Protein AF-A0AAW2LD75-F1 (afdb_monomer)

Nearest PDB structures (foldseek):
  8hjl-assembly1_B  TM=7.535E-01  e=1.083E-09  Siraitia grosvenorii
  6su6-assembly1_A  TM=7.651E-01  e=4.697E-06  Persicaria tinctoria
  6jel-assembly1_A  TM=6.656E-01  e=1.893E-06  Phytolacca americana
  6jel-assembly2_B  TM=6.641E-01  e=3.866E-06  Phytolacca americana
  6jen-assembly3_C  TM=6.883E-01  e=1.092E-05  Phytolacca americana

Mean predicted aligned error: 12.01 Å

Structure (mmCIF, N/CA/C/O backbone):
data_AF-A0AAW2LD75-F1
#
_entry.id   AF-A0AAW2LD75-F1
#
loop_
_atom_site.group_PDB
_atom_site.id
_atom_site.type_symbol
_atom_site.label_atom_id
_atom_site.label_alt_id
_atom_site.label_comp_id
_atom_site.label_asym_id
_atom_site.label_entity_id
_atom_site.label_seq_id
_atom_site.pdbx_PDB_ins_code
_atom_site.Cartn_x
_atom_site.Cartn_y
_atom_site.Cartn_z
_atom_site.occupancy
_atom_site.B_iso_or_equiv
_atom_site.auth_seq_id
_atom_site.auth_comp_id
_atom_site.auth_asym_id
_atom_site.auth_atom_id
_atom_site.pdbx_PDB_model_num
ATOM 1 N N . MET A 1 1 ? 21.219 5.883 -34.768 1.00 56.44 1 MET A N 1
ATOM 2 C CA . MET A 1 1 ? 20.741 4.518 -34.470 1.00 56.44 1 MET A CA 1
ATOM 3 C C . MET A 1 1 ? 19.622 4.645 -33.464 1.00 56.44 1 MET A C 1
ATOM 5 O O . MET A 1 1 ? 19.869 5.133 -32.368 1.00 56.44 1 MET A O 1
ATOM 9 N N . GLU A 1 2 ? 18.407 4.299 -33.863 1.00 78.06 2 GLU A N 1
ATOM 10 C CA . GLU A 1 2 ? 17.244 4.26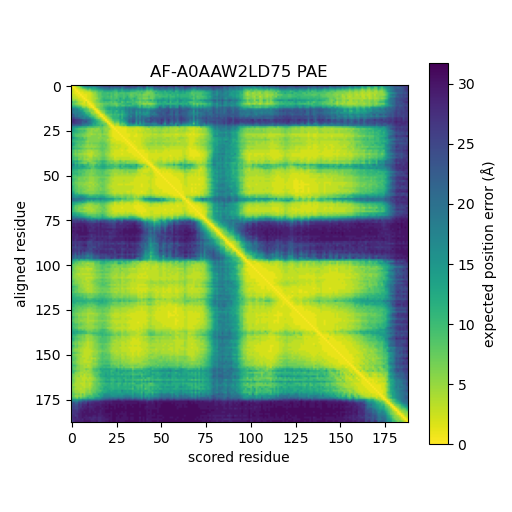6 -32.978 1.00 78.06 2 GLU A CA 1
ATOM 11 C C . GLU A 1 2 ? 17.258 2.937 -32.213 1.00 78.06 2 GLU A C 1
ATOM 13 O O . GLU A 1 2 ? 17.531 1.889 -32.800 1.00 78.06 2 GLU A O 1
ATOM 18 N N . ARG A 1 3 ? 17.073 2.978 -30.890 1.00 83.69 3 ARG A N 1
ATOM 19 C CA . ARG A 1 3 ? 17.026 1.769 -30.058 1.00 83.69 3 ARG A CA 1
ATOM 20 C C . ARG A 1 3 ? 15.569 1.338 -29.919 1.00 83.69 3 ARG A C 1
ATOM 22 O O . ARG A 1 3 ? 14.755 2.131 -29.458 1.00 83.69 3 ARG A O 1
ATOM 29 N N . LYS A 1 4 ? 15.257 0.091 -30.278 1.00 84.00 4 LYS A N 1
ATOM 30 C CA . LYS A 1 4 ? 13.951 -0.522 -30.002 1.00 84.00 4 LYS A CA 1
ATOM 31 C C . LYS A 1 4 ? 13.851 -0.801 -28.498 1.00 84.00 4 LYS A C 1
ATOM 33 O O . LYS A 1 4 ? 14.736 -1.446 -27.940 1.00 84.00 4 LYS A O 1
ATOM 38 N N . ILE A 1 5 ? 12.801 -0.296 -27.854 1.00 86.06 5 ILE A N 1
ATOM 39 C CA . ILE A 1 5 ? 12.459 -0.607 -26.460 1.00 86.06 5 ILE A CA 1
ATOM 40 C C . ILE A 1 5 ? 11.381 -1.689 -26.495 1.00 86.06 5 ILE A C 1
ATOM 42 O O . ILE A 1 5 ? 10.394 -1.534 -27.210 1.00 86.06 5 ILE A O 1
ATOM 46 N N . VAL A 1 6 ? 11.583 -2.769 -25.745 1.00 84.81 6 VAL A N 1
ATOM 47 C CA . VAL A 1 6 ? 10.614 -3.860 -25.588 1.00 84.81 6 VAL A CA 1
ATOM 48 C C . VAL A 1 6 ? 10.329 -3.984 -24.093 1.00 84.81 6 VAL A C 1
ATOM 50 O O . VAL A 1 6 ? 11.263 -4.286 -23.342 1.00 84.81 6 VAL A O 1
ATOM 53 N N . PRO A 1 7 ? 9.109 -3.680 -23.624 1.00 82.06 7 PRO A N 1
ATOM 54 C CA . PRO A 1 7 ? 8.734 -3.993 -22.256 1.00 82.06 7 PRO A CA 1
ATOM 55 C C . PRO A 1 7 ? 8.650 -5.520 -22.137 1.00 82.06 7 PRO A C 1
ATOM 57 O O . PRO A 1 7 ? 8.257 -6.201 -23.067 1.00 82.06 7 PRO A O 1
ATOM 60 N N . VAL A 1 8 ? 9.150 -6.082 -21.042 1.00 83.69 8 VAL A N 1
ATOM 61 C CA . VAL A 1 8 ? 9.100 -7.539 -20.776 1.00 83.69 8 VAL A CA 1
ATOM 62 C C . VAL A 1 8 ? 8.705 -7.804 -19.324 1.00 83.69 8 VAL A C 1
ATOM 64 O O . VAL A 1 8 ? 9.039 -8.826 -18.736 1.00 83.69 8 VAL A O 1
ATOM 67 N N . GLY A 1 9 ? 8.085 -6.810 -18.690 1.00 80.12 9 GLY A N 1
ATOM 68 C CA . GLY A 1 9 ? 7.692 -6.879 -17.290 1.00 80.12 9 GLY A CA 1
ATOM 69 C C . GLY A 1 9 ? 6.290 -7.467 -17.111 1.00 80.12 9 GLY A C 1
ATOM 70 O O . GLY A 1 9 ? 5.522 -7.508 -18.066 1.00 80.12 9 GLY A O 1
ATOM 71 N N . PRO A 1 10 ? 5.911 -7.832 -15.874 1.00 80.44 10 PRO A N 1
ATOM 72 C CA . PRO A 1 10 ? 6.739 -7.877 -14.670 1.00 80.44 10 PRO A CA 1
ATOM 73 C C . PRO A 1 10 ? 7.539 -9.186 -14.559 1.00 80.44 10 PRO A C 1
ATOM 75 O O . PRO A 1 10 ? 6.977 -10.277 -14.524 1.00 80.44 10 PRO A O 1
ATOM 78 N N . LEU A 1 11 ? 8.863 -9.065 -14.422 1.00 81.06 11 LEU A N 1
ATOM 79 C CA . LEU A 1 11 ? 9.759 -10.191 -14.149 1.00 81.06 11 LEU A CA 1
ATOM 80 C C . LEU A 1 11 ? 9.825 -10.427 -12.641 1.00 81.06 11 LEU A C 1
ATOM 82 O O . LEU A 1 11 ? 10.694 -9.900 -11.947 1.00 81.06 11 LEU A O 1
ATOM 86 N N . VAL A 1 12 ? 8.854 -11.174 -12.132 1.00 78.56 12 VAL A N 1
ATOM 87 C CA . VAL A 1 12 ? 8.783 -11.575 -10.725 1.00 78.56 12 VAL A CA 1
ATOM 88 C C . VAL A 1 12 ? 9.176 -13.040 -10.582 1.00 78.56 12 VAL A C 1
ATOM 90 O O . VAL A 1 12 ? 8.901 -13.850 -11.467 1.00 78.56 12 VAL A O 1
ATOM 93 N N . SER A 1 13 ? 9.852 -13.377 -9.482 1.00 70.38 13 SER A N 1
ATOM 94 C CA . SER A 1 13 ? 10.181 -14.765 -9.153 1.00 70.38 13 SER A CA 1
ATOM 95 C C . SER A 1 13 ? 8.914 -15.620 -9.167 1.00 70.38 13 SER A C 1
ATOM 97 O O . SER A 1 13 ? 7.865 -15.167 -8.708 1.00 70.38 13 SER A O 1
ATOM 99 N N . ALA A 1 14 ? 9.022 -16.842 -9.696 1.00 64.12 14 ALA A N 1
ATOM 100 C CA . ALA A 1 14 ? 7.934 -17.812 -9.656 1.00 64.12 14 ALA A CA 1
ATOM 101 C C . ALA A 1 14 ? 7.470 -18.047 -8.212 1.00 64.12 14 ALA A C 1
ATOM 103 O O . ALA A 1 14 ? 8.249 -17.847 -7.273 1.00 64.12 14 ALA A O 1
ATOM 104 N N . ASP A 1 15 ? 6.211 -18.467 -8.063 1.00 64.19 15 ASP A N 1
ATOM 105 C CA . ASP A 1 15 ? 5.627 -18.741 -6.754 1.00 64.19 15 ASP A CA 1
ATOM 106 C C . ASP A 1 15 ? 6.569 -19.657 -5.953 1.00 64.19 15 ASP A C 1
ATOM 108 O O . ASP A 1 15 ? 7.033 -20.673 -6.489 1.00 64.19 15 ASP A O 1
ATOM 112 N N . PRO A 1 16 ? 6.905 -19.286 -4.705 1.00 59.94 16 PRO A N 1
ATOM 113 C CA . PRO A 1 16 ? 7.753 -20.112 -3.867 1.00 59.94 16 PRO A CA 1
ATOM 114 C C . PRO A 1 16 ? 7.194 -21.533 -3.781 1.00 59.94 16 PRO A C 1
ATOM 116 O O . PRO A 1 16 ? 5.982 -21.741 -3.676 1.00 59.94 16 PRO A O 1
ATOM 119 N N . SER A 1 17 ? 8.078 -22.531 -3.844 1.00 59.12 17 SER A N 1
ATOM 120 C CA . SER A 1 17 ? 7.683 -23.911 -3.577 1.00 59.12 17 SER A CA 1
ATOM 121 C C . SER A 1 17 ? 7.095 -23.985 -2.165 1.00 59.12 17 SER A C 1
ATOM 123 O O . SER A 1 17 ? 7.754 -23.473 -1.268 1.00 59.12 17 SER A O 1
ATOM 125 N N . PRO A 1 18 ? 5.958 -24.665 -1.928 1.00 59.16 18 PRO A N 1
ATOM 126 C CA . PRO A 1 18 ? 5.249 -24.678 -0.636 1.00 59.16 18 PRO A CA 1
ATOM 127 C C . PRO A 1 18 ? 6.034 -25.228 0.581 1.00 59.16 18 PRO A C 1
ATOM 129 O O . PRO A 1 18 ? 5.459 -25.372 1.655 1.00 59.16 18 PRO A O 1
ATOM 132 N N . ASP A 1 19 ? 7.318 -25.551 0.420 1.00 59.34 19 ASP A N 1
ATOM 133 C CA . ASP A 1 19 ? 8.224 -26.131 1.419 1.00 59.34 19 ASP A CA 1
ATOM 134 C C . ASP A 1 19 ? 9.206 -25.099 2.026 1.00 59.34 19 ASP A C 1
ATOM 136 O O . ASP A 1 19 ? 10.130 -25.439 2.762 1.00 59.34 19 ASP A O 1
ATOM 140 N N . ASP A 1 20 ? 9.043 -23.807 1.739 1.00 60.09 20 ASP A N 1
ATOM 141 C CA . ASP A 1 20 ? 9.957 -22.751 2.176 1.00 60.09 20 ASP A CA 1
ATOM 142 C C . ASP A 1 20 ? 9.577 -22.131 3.535 1.00 60.09 20 ASP A C 1
ATOM 144 O O . ASP A 1 20 ? 9.289 -20.949 3.692 1.00 60.09 20 ASP A O 1
ATOM 148 N N . GLY A 1 21 ? 9.662 -22.953 4.582 1.00 58.28 21 GLY A N 1
ATOM 149 C CA . GLY A 1 21 ? 10.188 -22.519 5.884 1.00 58.28 21 GLY A CA 1
ATOM 150 C C . GLY A 1 21 ? 9.394 -21.517 6.736 1.00 58.28 21 GLY A C 1
ATOM 151 O O . GLY A 1 21 ? 9.923 -21.092 7.762 1.00 58.28 21 GLY A O 1
ATOM 152 N N . ASN A 1 22 ? 8.154 -21.148 6.400 1.00 64.81 22 ASN A N 1
ATOM 153 C CA . ASN A 1 22 ? 7.301 -20.378 7.320 1.00 64.81 22 ASN A CA 1
ATOM 154 C C . ASN A 1 22 ? 5.854 -20.887 7.361 1.00 64.81 22 ASN A C 1
ATOM 156 O O . ASN A 1 22 ? 4.897 -20.132 7.158 1.00 64.81 22 ASN A O 1
ATOM 160 N N . SER A 1 23 ? 5.717 -22.192 7.629 1.00 74.31 23 SER A N 1
ATOM 161 C CA . SER A 1 23 ? 4.429 -22.877 7.791 1.00 74.31 23 SER A CA 1
ATOM 162 C C . SER A 1 23 ? 3.512 -22.144 8.760 1.00 74.31 23 SER A C 1
ATOM 164 O O . SER A 1 23 ? 2.343 -21.958 8.456 1.00 74.31 23 SER A O 1
ATOM 166 N N . ASP A 1 24 ? 4.045 -21.666 9.883 1.00 87.25 24 ASP A N 1
ATOM 167 C CA . ASP A 1 24 ? 3.235 -21.166 10.994 1.00 87.25 24 ASP A CA 1
ATOM 168 C C . ASP A 1 24 ? 2.601 -19.808 10.676 1.00 87.25 24 ASP A C 1
ATOM 170 O O . ASP A 1 24 ? 1.432 -19.570 10.992 1.00 87.25 24 ASP A O 1
ATOM 174 N N . LEU A 1 25 ? 3.342 -18.917 10.003 1.00 87.88 25 LEU A N 1
ATOM 175 C CA . LEU A 1 25 ? 2.800 -17.635 9.551 1.00 87.88 25 LEU A CA 1
ATOM 176 C C . LEU A 1 25 ? 1.749 -17.838 8.458 1.00 87.88 25 LEU A C 1
ATOM 178 O O . LEU A 1 25 ? 0.702 -17.189 8.489 1.00 87.88 25 LEU A O 1
ATOM 182 N N . MET A 1 26 ? 2.013 -18.736 7.506 1.00 87.44 26 MET A N 1
ATOM 183 C CA . MET A 1 26 ? 1.071 -19.033 6.425 1.00 87.44 26 MET A CA 1
ATOM 184 C C . MET A 1 26 ? -0.173 -19.763 6.944 1.00 87.44 26 MET A C 1
ATOM 186 O O . MET A 1 26 ? -1.282 -19.467 6.504 1.00 87.44 26 MET A O 1
ATOM 190 N N . GLU A 1 27 ? -0.024 -20.641 7.936 1.00 90.44 27 GLU A N 1
ATOM 191 C CA . GLU A 1 27 ? -1.132 -21.286 8.641 1.00 90.44 27 GLU A CA 1
ATOM 192 C C . GLU A 1 27 ? -1.963 -20.256 9.417 1.00 90.44 27 GLU A C 1
ATOM 194 O O . GLU A 1 27 ? -3.194 -20.281 9.362 1.00 90.44 27 GLU A O 1
ATOM 199 N N . TRP A 1 28 ? -1.318 -19.318 10.120 1.00 93.00 28 TRP A N 1
ATOM 200 C CA . TRP A 1 28 ? -2.015 -18.220 10.790 1.00 93.00 28 TRP A CA 1
ATOM 201 C C . TRP A 1 28 ? -2.771 -17.339 9.792 1.00 93.00 28 TRP A C 1
ATOM 203 O O . TRP A 1 28 ? -3.933 -17.010 10.040 1.00 93.00 28 TRP A O 1
ATOM 213 N N . LEU A 1 29 ? -2.150 -16.994 8.659 1.00 92.06 29 LEU A N 1
ATOM 214 C CA . LEU A 1 29 ? -2.770 -16.182 7.614 1.00 92.06 29 LEU A CA 1
ATOM 215 C C . LEU A 1 29 ? -3.972 -16.900 6.992 1.00 92.06 29 LEU A C 1
ATOM 217 O O . LEU A 1 29 ? -5.012 -16.278 6.792 1.00 92.06 29 LEU A O 1
ATOM 221 N N . GLY A 1 30 ? -3.860 -18.211 6.760 1.00 91.31 30 GLY A N 1
ATOM 222 C CA . GLY A 1 30 ? -4.939 -19.045 6.228 1.00 91.31 30 GLY A CA 1
ATOM 223 C C . GLY A 1 30 ? -6.168 -19.150 7.139 1.00 91.31 30 GLY A C 1
ATOM 224 O O . GLY A 1 30 ? -7.243 -19.507 6.667 1.00 91.31 30 GLY A O 1
ATOM 225 N N . LYS A 1 31 ? -6.040 -18.814 8.431 1.00 94.19 31 LYS A N 1
ATOM 226 C CA . LYS A 1 31 ? -7.162 -18.743 9.387 1.00 94.19 31 LYS A CA 1
ATOM 227 C C . LYS A 1 31 ? -7.877 -17.387 9.381 1.00 94.19 31 LYS A C 1
ATOM 229 O O . LYS A 1 31 ? -8.934 -17.269 9.998 1.00 94.19 31 LYS A O 1
ATOM 234 N N . GLN A 1 32 ? -7.310 -16.367 8.736 1.00 93.75 32 GLN A N 1
ATOM 235 C CA . GLN A 1 32 ? -7.900 -15.029 8.687 1.00 93.75 32 GLN A CA 1
ATOM 236 C C . GLN A 1 32 ? -8.950 -14.925 7.575 1.00 93.75 32 GLN A C 1
ATOM 238 O O . GLN A 1 32 ? -8.934 -15.678 6.605 1.00 93.75 32 GLN A O 1
ATOM 243 N N . GLY A 1 33 ? -9.872 -13.967 7.699 1.00 91.12 33 GLY A N 1
ATOM 244 C CA . GLY A 1 33 ? -10.849 -13.689 6.644 1.00 91.12 33 GLY A CA 1
ATOM 245 C C . GLY A 1 33 ? -10.193 -13.127 5.378 1.00 91.12 33 GLY A C 1
ATOM 246 O O . GLY A 1 33 ? -9.147 -12.471 5.442 1.00 91.12 33 GLY A O 1
ATOM 247 N N . GLU A 1 34 ? -10.824 -13.327 4.222 1.00 89.88 34 GLU A N 1
ATOM 248 C CA . GLU A 1 34 ? -10.352 -12.726 2.972 1.00 89.88 34 GLU A CA 1
ATOM 249 C C . GLU A 1 34 ? -10.245 -11.202 3.097 1.00 89.88 34 GLU A C 1
ATOM 251 O O . GLU A 1 34 ? -11.121 -10.539 3.653 1.00 89.88 34 GLU A O 1
ATOM 256 N N . PHE A 1 35 ? -9.147 -10.646 2.579 1.00 90.00 35 PHE A N 1
ATOM 257 C CA . PHE A 1 35 ? -8.871 -9.204 2.589 1.00 90.00 35 PHE A CA 1
ATOM 258 C C . PHE A 1 35 ? -8.870 -8.553 3.986 1.00 90.00 35 PHE A C 1
ATOM 260 O O . PHE A 1 35 ? -8.995 -7.334 4.082 1.00 90.00 35 PHE A O 1
ATOM 267 N N . SER A 1 36 ? -8.716 -9.343 5.057 1.00 90.69 36 SER A N 1
ATOM 268 C CA . SER A 1 36 ? -8.755 -8.860 6.449 1.00 90.69 36 SER A CA 1
ATOM 269 C C . SER A 1 36 ? -7.382 -8.560 7.059 1.00 90.69 36 SER A C 1
ATOM 271 O O . SER A 1 36 ? -7.311 -7.975 8.141 1.00 90.69 36 SER A O 1
ATOM 273 N N . THR A 1 37 ? -6.301 -8.941 6.370 1.00 92.94 37 THR A N 1
ATOM 274 C CA . THR A 1 37 ? -4.921 -8.793 6.847 1.00 92.94 37 THR A CA 1
ATOM 275 C C . THR A 1 37 ? -4.147 -7.780 6.010 1.00 92.94 37 THR A C 1
ATOM 277 O O . THR A 1 37 ? -4.092 -7.904 4.786 1.00 92.94 37 THR A O 1
ATOM 280 N N . ILE A 1 38 ? -3.503 -6.806 6.659 1.00 93.94 38 ILE A N 1
ATOM 281 C CA . ILE A 1 38 ? -2.580 -5.859 6.019 1.00 93.94 38 ILE A CA 1
ATOM 282 C C . ILE A 1 38 ? -1.125 -6.319 6.167 1.00 93.94 38 ILE A C 1
ATOM 284 O O . ILE A 1 38 ? -0.683 -6.719 7.243 1.00 93.94 38 ILE A O 1
ATOM 288 N N . PHE A 1 39 ? -0.358 -6.232 5.083 1.00 93.88 39 PHE A N 1
ATOM 289 C CA . PHE A 1 39 ? 1.091 -6.407 5.114 1.00 93.88 39 PHE A CA 1
ATOM 290 C C . PHE A 1 39 ? 1.780 -5.042 5.113 1.00 93.88 39 PHE A C 1
ATOM 292 O O . PHE A 1 39 ? 1.534 -4.218 4.232 1.00 93.88 39 PHE A O 1
ATOM 299 N N . VAL A 1 40 ? 2.654 -4.808 6.090 1.00 93.50 40 VAL A N 1
ATOM 300 C CA . VAL A 1 40 ? 3.385 -3.550 6.263 1.00 93.50 40 VAL A CA 1
ATOM 301 C C . VAL A 1 40 ? 4.880 -3.817 6.111 1.00 93.50 40 VAL A C 1
ATOM 303 O O . VAL A 1 40 ? 5.482 -4.565 6.885 1.00 93.50 40 VAL A O 1
ATOM 306 N N . SER A 1 41 ? 5.498 -3.199 5.106 1.00 91.00 41 SER A N 1
ATOM 307 C CA . SER A 1 41 ? 6.931 -3.306 4.827 1.00 91.00 41 SER A CA 1
ATOM 308 C C . SER A 1 41 ? 7.429 -2.050 4.122 1.00 91.00 41 SER A C 1
ATOM 310 O O . SER A 1 41 ? 6.737 -1.485 3.281 1.00 91.00 41 SER A O 1
ATOM 312 N N . PHE A 1 42 ? 8.653 -1.638 4.450 1.00 87.56 42 PHE A N 1
ATOM 313 C CA . PHE A 1 42 ? 9.289 -0.439 3.895 1.00 87.56 42 PHE A CA 1
ATOM 314 C C . PHE A 1 42 ? 10.456 -0.768 2.951 1.00 87.56 42 PHE A C 1
ATOM 316 O O . PHE A 1 42 ? 11.229 0.112 2.591 1.00 87.56 42 PHE A O 1
ATOM 323 N N . GLY A 1 43 ? 10.592 -2.029 2.530 1.00 83.00 43 GLY A N 1
ATOM 324 C CA . GLY A 1 43 ? 11.717 -2.463 1.697 1.00 83.00 43 GLY A CA 1
ATOM 325 C C . GLY A 1 43 ? 13.035 -2.553 2.476 1.00 83.00 43 GLY A C 1
ATOM 326 O O . GLY A 1 43 ? 13.120 -2.192 3.652 1.00 83.00 43 GLY A O 1
ATOM 327 N N . SER A 1 44 ? 14.057 -3.145 1.861 1.00 78.56 44 SER A N 1
ATOM 328 C CA . SER A 1 44 ? 15.365 -3.412 2.489 1.00 78.56 44 SER A CA 1
ATOM 329 C C . SER A 1 44 ? 16.164 -2.144 2.789 1.00 78.56 44 SER A C 1
ATOM 331 O O . SER A 1 44 ? 17.003 -2.140 3.688 1.00 78.56 44 SER A O 1
ATOM 333 N N . GLU A 1 45 ? 15.905 -1.071 2.046 1.00 69.00 45 GLU A N 1
ATOM 334 C CA . GLU A 1 45 ? 16.751 0.123 2.035 1.00 69.00 45 GLU A CA 1
ATOM 335 C C . GLU A 1 45 ? 16.184 1.305 2.826 1.00 69.00 45 GLU A C 1
ATOM 337 O O . GLU A 1 45 ? 16.869 2.320 2.984 1.00 69.00 45 GLU A O 1
ATOM 342 N N . ASN A 1 46 ? 14.974 1.181 3.373 1.00 73.56 46 ASN A N 1
ATOM 343 C CA . ASN A 1 46 ? 14.341 2.236 4.153 1.00 73.56 46 ASN A CA 1
ATOM 344 C C . ASN A 1 46 ? 14.351 1.893 5.648 1.00 73.56 46 ASN A C 1
ATOM 346 O O . ASN A 1 46 ? 13.858 0.845 6.065 1.00 73.56 46 ASN A O 1
ATOM 350 N N . PHE A 1 47 ? 14.900 2.801 6.454 1.00 78.56 47 PHE A N 1
ATOM 351 C CA . PHE A 1 47 ? 14.858 2.722 7.911 1.00 78.56 47 PHE A CA 1
ATOM 352 C C . PHE A 1 47 ? 14.026 3.889 8.421 1.00 78.56 47 PHE A C 1
ATOM 354 O O . PHE A 1 47 ? 14.400 5.050 8.245 1.00 78.56 47 PHE A O 1
ATOM 361 N N . LEU A 1 48 ? 12.896 3.565 9.039 1.00 82.44 48 LEU A N 1
ATOM 362 C CA . LEU A 1 48 ? 12.022 4.554 9.647 1.00 82.44 48 LEU A CA 1
ATOM 363 C C . LEU A 1 48 ? 12.654 5.122 10.913 1.00 82.44 48 LEU A C 1
ATOM 365 O O . LEU A 1 48 ? 13.336 4.416 11.662 1.00 82.44 48 LEU A O 1
ATOM 369 N N . LYS A 1 49 ? 12.395 6.403 11.172 1.00 84.50 49 LYS A N 1
ATOM 370 C CA . LYS A 1 49 ? 12.738 6.996 12.464 1.00 84.50 49 LYS A CA 1
ATOM 371 C C . LYS A 1 49 ? 11.843 6.415 13.551 1.00 84.50 49 LYS A C 1
ATOM 373 O O . LYS A 1 49 ? 10.720 5.994 13.282 1.00 84.50 49 LYS A O 1
ATOM 378 N N . ARG A 1 50 ? 12.318 6.448 14.795 1.00 85.62 50 ARG A N 1
ATOM 379 C CA . ARG A 1 50 ? 11.555 5.966 15.954 1.00 85.62 50 ARG A CA 1
ATOM 380 C C . ARG A 1 50 ? 10.181 6.632 16.042 1.00 85.62 50 ARG A C 1
ATOM 382 O O . ARG A 1 50 ? 9.202 5.945 16.282 1.00 85.62 50 ARG A O 1
ATOM 389 N N . GLU A 1 51 ? 10.107 7.933 15.776 1.00 88.69 51 GLU A N 1
ATOM 390 C CA . GLU A 1 51 ? 8.848 8.679 15.811 1.00 88.69 51 GLU A CA 1
ATOM 391 C C . GLU A 1 51 ? 7.863 8.190 14.733 1.00 88.69 51 GLU A C 1
ATOM 393 O O . GLU A 1 51 ? 6.675 8.075 14.994 1.00 88.69 51 GLU A O 1
ATOM 398 N N . GLU A 1 52 ? 8.344 7.840 13.533 1.00 88.56 52 GLU A N 1
ATOM 399 C CA . GLU A 1 52 ? 7.493 7.280 12.469 1.00 88.56 52 GLU A CA 1
ATOM 400 C C . GLU A 1 52 ? 7.021 5.859 12.814 1.00 88.56 52 GLU A C 1
ATOM 402 O O . GLU A 1 52 ? 5.867 5.517 12.567 1.00 88.56 52 GLU A O 1
ATOM 407 N N . ILE A 1 53 ? 7.897 5.040 13.412 1.00 90.69 53 ILE A N 1
ATOM 408 C CA . ILE A 1 53 ? 7.554 3.694 13.899 1.00 90.69 53 ILE A CA 1
ATOM 409 C C . ILE A 1 53 ? 6.466 3.781 14.973 1.00 90.69 53 ILE A C 1
ATOM 411 O O . ILE A 1 53 ? 5.507 3.018 14.919 1.00 90.69 53 ILE A O 1
ATOM 415 N N . GLU A 1 54 ? 6.595 4.711 15.922 1.00 92.88 54 GLU A N 1
ATOM 416 C CA . GLU A 1 54 ? 5.606 4.934 16.982 1.00 92.88 54 GLU A CA 1
ATOM 417 C C . GLU A 1 54 ? 4.236 5.309 16.394 1.00 92.88 54 GLU A C 1
ATOM 419 O O . GLU A 1 54 ? 3.236 4.692 16.756 1.00 92.88 54 GLU A O 1
ATOM 424 N N . GLU A 1 55 ? 4.171 6.245 15.441 1.00 94.94 55 GLU A N 1
ATOM 425 C CA . GLU A 1 55 ? 2.901 6.630 14.802 1.00 94.94 55 GLU A CA 1
ATOM 426 C C . GLU A 1 55 ? 2.242 5.467 14.038 1.00 94.94 55 GLU A C 1
ATOM 428 O O . GLU A 1 55 ? 1.027 5.284 14.126 1.00 94.94 55 GLU A O 1
ATOM 433 N N . ILE A 1 56 ? 3.027 4.632 13.345 1.00 93.31 56 ILE A N 1
ATOM 434 C CA . ILE A 1 56 ? 2.507 3.429 12.671 1.00 93.31 56 ILE A CA 1
ATOM 435 C C . ILE A 1 56 ? 2.010 2.401 13.693 1.00 93.31 56 ILE A C 1
ATOM 437 O O . ILE A 1 56 ? 0.931 1.838 13.512 1.00 93.31 56 ILE A O 1
ATOM 441 N N . ALA A 1 57 ? 2.760 2.171 14.773 1.00 93.69 57 ALA A N 1
ATOM 442 C CA . ALA A 1 57 ? 2.384 1.224 15.817 1.00 93.69 57 ALA A CA 1
ATOM 443 C C . ALA A 1 57 ? 1.060 1.624 16.483 1.00 93.69 57 ALA A C 1
ATOM 445 O O . ALA A 1 57 ? 0.156 0.796 16.579 1.00 93.69 57 ALA A O 1
ATOM 446 N N . TYR A 1 58 ? 0.911 2.899 16.857 1.00 94.94 58 TYR A N 1
ATOM 447 C CA . TYR A 1 58 ? -0.338 3.406 17.428 1.00 94.94 58 TYR A CA 1
ATOM 448 C C . TYR A 1 58 ? -1.509 3.304 16.447 1.00 94.94 58 TYR A C 1
ATOM 450 O O . TYR A 1 58 ? -2.621 2.978 16.858 1.00 94.94 58 TYR A O 1
ATOM 458 N N . ALA A 1 59 ? -1.283 3.565 15.155 1.00 94.44 59 ALA A N 1
ATOM 459 C CA . ALA A 1 59 ? -2.329 3.431 14.144 1.00 94.44 59 ALA A CA 1
ATOM 460 C C . ALA A 1 59 ? -2.801 1.979 13.985 1.00 94.44 59 ALA A C 1
ATOM 462 O O . ALA A 1 59 ? -4.000 1.734 13.879 1.00 94.44 59 ALA A O 1
ATOM 463 N N . LEU A 1 60 ? -1.869 1.021 13.985 1.00 92.69 60 LEU A N 1
ATOM 464 C CA . LEU A 1 60 ? -2.184 -0.406 13.904 1.00 92.69 60 LEU A CA 1
ATOM 465 C C . LEU A 1 60 ? -2.908 -0.896 15.165 1.00 92.69 60 LEU A C 1
ATOM 467 O O . LEU A 1 60 ? -3.900 -1.607 15.053 1.00 92.69 60 LEU A O 1
ATOM 471 N N . GLU A 1 61 ? -2.461 -0.475 16.350 1.00 91.75 61 GLU A N 1
ATOM 472 C CA . GLU A 1 61 ? -3.082 -0.841 17.630 1.00 91.75 61 GLU A CA 1
ATOM 473 C C . GLU A 1 61 ? -4.511 -0.291 17.767 1.00 91.75 61 GLU A C 1
ATOM 475 O O . GLU A 1 61 ? -5.410 -0.988 18.237 1.00 91.75 61 GLU A O 1
ATOM 480 N N . ALA A 1 62 ? -4.750 0.945 17.315 1.00 89.19 62 ALA A N 1
ATOM 481 C CA . ALA A 1 62 ? -6.071 1.569 17.371 1.00 89.19 62 ALA A CA 1
ATOM 482 C C . ALA A 1 62 ? -7.118 0.849 16.497 1.00 89.19 62 ALA A C 1
ATOM 484 O O . ALA A 1 62 ? -8.324 0.975 16.730 1.00 89.19 62 ALA A O 1
ATOM 485 N N . LEU A 1 63 ? -6.677 0.087 15.494 1.00 83.44 63 LEU A N 1
ATOM 486 C CA . LEU A 1 63 ? -7.535 -0.674 14.592 1.00 83.44 63 LEU A CA 1
ATOM 487 C C . LEU A 1 63 ? -7.763 -2.087 15.138 1.00 83.44 63 LEU A C 1
ATOM 489 O O . LEU A 1 63 ? -7.306 -3.074 14.569 1.00 83.44 63 LEU A O 1
ATOM 493 N N . SER A 1 64 ? -8.542 -2.185 16.217 1.00 67.19 64 SER A N 1
ATOM 494 C CA . SER A 1 64 ? -8.794 -3.428 16.969 1.00 67.19 64 SER A CA 1
ATOM 495 C C . SER A 1 64 ? -9.315 -4.630 16.161 1.00 67.19 64 SER A C 1
ATOM 497 O O . SER A 1 64 ? -9.275 -5.750 16.661 1.00 67.19 64 SER A O 1
ATOM 499 N N . ASN A 1 65 ? -9.797 -4.421 14.931 1.00 74.94 65 ASN A N 1
ATOM 500 C CA . ASN A 1 65 ? -10.384 -5.452 14.068 1.00 74.94 65 ASN A CA 1
ATOM 501 C C . ASN A 1 65 ? -9.625 -5.660 12.743 1.00 74.94 65 ASN A C 1
ATOM 503 O O . ASN A 1 65 ? -10.194 -6.212 11.801 1.00 74.94 65 ASN A O 1
ATOM 507 N N . VAL A 1 66 ? -8.382 -5.185 12.627 1.00 87.00 66 VAL A N 1
ATOM 508 C CA . VAL A 1 66 ? -7.548 -5.407 11.436 1.00 87.00 66 VAL A CA 1
ATOM 509 C C . VAL A 1 66 ? -6.375 -6.304 11.803 1.00 87.00 66 VAL A C 1
ATOM 511 O O . VAL A 1 66 ? -5.576 -5.977 12.677 1.00 87.00 66 VAL A O 1
ATOM 514 N N . ASN A 1 67 ? -6.248 -7.431 11.107 1.00 92.50 67 ASN A N 1
ATOM 515 C CA . ASN A 1 67 ? -5.074 -8.282 11.231 1.00 92.50 67 ASN A CA 1
ATOM 516 C C . ASN A 1 67 ? -3.896 -7.620 10.515 1.00 92.50 67 ASN A C 1
ATOM 518 O O . ASN A 1 67 ? -4.076 -7.020 9.455 1.00 92.50 67 ASN A O 1
ATOM 522 N N . PHE A 1 68 ? -2.678 -7.753 11.032 1.00 93.81 68 PHE A N 1
ATOM 523 C CA . PHE A 1 68 ? -1.507 -7.204 10.355 1.00 93.81 68 PHE A CA 1
ATOM 524 C C . PHE A 1 68 ? -0.274 -8.093 10.484 1.00 93.81 68 PHE A C 1
ATOM 526 O O . PHE A 1 68 ? -0.065 -8.766 11.489 1.00 93.81 68 PHE A O 1
ATOM 533 N N . ILE A 1 69 ? 0.565 -8.050 9.452 1.00 93.81 69 ILE A N 1
ATOM 534 C CA . ILE A 1 69 ? 1.925 -8.585 9.446 1.00 93.81 69 ILE A CA 1
ATOM 535 C C . ILE A 1 69 ? 2.845 -7.396 9.186 1.00 93.81 69 ILE A C 1
ATOM 537 O O . ILE A 1 69 ? 2.768 -6.781 8.123 1.00 93.81 69 ILE A O 1
ATOM 541 N N . TRP A 1 70 ? 3.715 -7.061 10.138 1.00 93.75 70 TRP A N 1
ATOM 542 C CA . TRP A 1 70 ? 4.612 -5.912 10.015 1.00 93.75 70 TR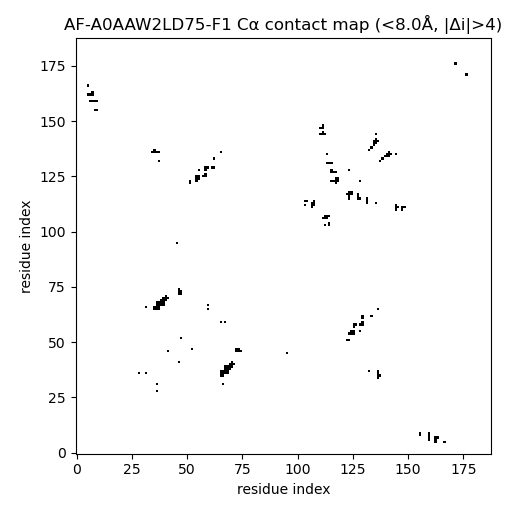P A CA 1
ATOM 543 C C . TRP A 1 70 ? 6.076 -6.329 10.114 1.00 93.75 70 TRP A C 1
ATOM 545 O O . TRP A 1 70 ? 6.530 -6.854 11.128 1.00 93.75 70 TRP A O 1
ATOM 555 N N . VAL A 1 71 ? 6.833 -6.051 9.053 1.00 91.50 71 VAL A N 1
ATOM 556 C CA . VAL A 1 71 ? 8.289 -6.199 9.035 1.00 91.50 71 VAL A CA 1
ATOM 557 C C . VAL A 1 71 ? 8.925 -4.913 9.563 1.00 91.50 71 VAL A C 1
ATOM 559 O O . VAL A 1 71 ? 9.071 -3.931 8.831 1.00 91.50 71 VAL A O 1
ATOM 562 N N . VAL A 1 72 ? 9.317 -4.919 10.837 1.00 88.19 72 VAL A N 1
ATOM 563 C CA . VAL A 1 72 ? 10.015 -3.793 11.476 1.00 88.19 72 VAL A CA 1
ATOM 564 C C . VAL A 1 72 ? 11.523 -3.967 11.324 1.00 88.19 72 VAL A C 1
ATOM 566 O O . VAL A 1 72 ? 12.078 -5.005 11.679 1.00 88.19 72 VAL A O 1
ATOM 569 N N . ARG A 1 73 ? 12.205 -2.942 10.805 1.00 83.44 73 ARG A N 1
ATOM 570 C CA . ARG A 1 73 ? 13.668 -2.907 10.680 1.00 83.44 73 ARG A CA 1
ATOM 571 C C . ARG A 1 73 ? 14.223 -1.744 11.489 1.00 83.44 73 ARG A C 1
ATOM 573 O O . ARG A 1 73 ? 13.801 -0.607 11.298 1.00 83.44 73 ARG A O 1
ATOM 580 N N . PHE A 1 74 ? 15.203 -2.025 12.340 1.00 77.75 74 PHE A N 1
ATOM 581 C CA . PHE A 1 74 ? 15.910 -1.012 13.119 1.00 77.75 74 PHE A CA 1
ATOM 582 C C . PHE A 1 74 ? 17.304 -0.780 12.525 1.00 77.75 74 PHE A C 1
ATOM 584 O O . PHE A 1 74 ? 17.975 -1.750 12.162 1.00 77.75 74 PHE A O 1
ATOM 591 N N . PRO A 1 75 ? 17.761 0.476 12.389 1.00 69.75 75 PRO A N 1
ATOM 592 C CA . PRO A 1 75 ? 19.117 0.747 11.936 1.00 69.75 75 PRO A CA 1
ATOM 593 C C . PRO A 1 75 ? 20.119 0.285 13.006 1.00 69.75 75 PRO A C 1
ATOM 595 O O . PRO A 1 75 ? 20.207 0.886 14.068 1.00 69.75 75 PRO A O 1
ATOM 598 N N . GLY A 1 76 ? 20.836 -0.803 12.705 1.00 60.75 76 GLY A N 1
ATOM 599 C CA . GLY A 1 76 ? 22.076 -1.268 13.338 1.00 60.75 76 GLY A CA 1
ATOM 600 C C . GLY A 1 76 ? 22.204 -1.121 14.857 1.00 60.75 76 GLY A C 1
ATOM 601 O O . GLY A 1 76 ? 22.786 -0.152 15.336 1.00 60.75 76 GLY A O 1
ATOM 602 N N . VAL A 1 77 ? 21.830 -2.165 15.600 1.00 49.78 77 VAL A N 1
ATOM 603 C CA . VAL A 1 77 ? 22.660 -2.575 16.742 1.00 49.78 77 VAL A CA 1
ATOM 604 C C . VAL A 1 77 ? 23.879 -3.253 16.117 1.00 49.78 77 VAL A C 1
ATOM 606 O O . VAL A 1 77 ? 23.725 -4.248 15.412 1.00 49.78 77 VAL A O 1
ATOM 609 N N . GLU A 1 78 ? 25.070 -2.676 16.262 1.00 48.53 78 GLU A N 1
ATOM 610 C CA . GLU A 1 78 ? 26.298 -3.286 15.747 1.00 48.53 78 GLU A CA 1
ATOM 611 C C . GLU A 1 78 ? 26.542 -4.644 16.429 1.00 48.53 78 GLU A C 1
ATOM 613 O O . GLU A 1 78 ? 27.043 -4.704 17.552 1.00 48.53 78 GLU A O 1
ATOM 618 N N . GLU A 1 79 ? 26.254 -5.756 15.749 1.00 47.06 79 GLU A N 1
ATOM 619 C CA . GLU A 1 79 ? 26.970 -6.998 16.033 1.00 47.06 79 GLU A CA 1
ATOM 620 C C . GLU A 1 79 ? 28.365 -6.892 15.412 1.00 47.06 79 GLU A C 1
ATOM 622 O O . GLU A 1 79 ? 28.542 -6.798 14.193 1.00 47.06 79 GLU A O 1
ATOM 627 N N . LYS A 1 80 ? 29.378 -6.861 16.285 1.00 42.66 80 LYS A N 1
ATOM 628 C CA . LYS A 1 80 ? 30.803 -6.865 15.939 1.00 42.66 80 LYS A CA 1
ATOM 629 C C . LYS A 1 80 ? 31.128 -8.073 15.052 1.00 42.66 80 LYS A C 1
ATOM 631 O O . LYS A 1 80 ? 31.438 -9.143 15.567 1.00 42.66 80 LYS A O 1
ATOM 636 N N . GLY A 1 81 ? 31.102 -7.915 13.732 1.00 42.53 81 GLY A N 1
ATOM 637 C CA . GLY A 1 81 ? 31.458 -9.029 12.849 1.00 42.53 81 GLY A CA 1
ATOM 638 C C . GLY A 1 81 ? 31.564 -8.742 11.358 1.00 42.53 81 GLY A C 1
ATOM 639 O O . GLY A 1 81 ? 32.297 -9.456 10.679 1.00 42.53 81 GLY A O 1
ATOM 640 N N . PHE A 1 82 ? 30.924 -7.698 10.828 1.00 39.22 82 PHE A N 1
ATOM 641 C CA . PHE A 1 82 ? 31.056 -7.364 9.408 1.00 39.22 82 PHE A CA 1
ATOM 642 C C . PHE A 1 82 ? 31.888 -6.100 9.216 1.00 39.22 82 PHE A C 1
ATOM 644 O O . PHE A 1 82 ? 31.536 -5.024 9.688 1.00 39.22 82 PHE A O 1
ATOM 651 N N . ARG A 1 83 ? 33.024 -6.241 8.523 1.00 35.78 83 ARG A N 1
ATOM 652 C CA . ARG A 1 83 ? 33.911 -5.135 8.145 1.00 35.78 83 ARG A CA 1
ATOM 653 C C . ARG A 1 83 ? 33.146 -4.118 7.290 1.00 35.78 83 ARG A C 1
ATOM 655 O O . ARG A 1 83 ? 32.977 -4.297 6.088 1.00 35.78 83 ARG A O 1
ATOM 662 N N . THR A 1 84 ? 32.733 -3.025 7.914 1.00 42.34 84 THR A N 1
ATOM 663 C CA . THR A 1 84 ? 32.038 -1.866 7.344 1.00 42.34 84 THR A CA 1
ATOM 664 C C . THR A 1 84 ? 33.000 -0.886 6.663 1.00 42.34 84 THR A C 1
ATOM 666 O O . THR A 1 84 ? 32.873 0.318 6.822 1.00 42.34 84 THR A O 1
ATOM 669 N N . ASN A 1 85 ? 33.934 -1.353 5.827 1.00 40.84 85 ASN A N 1
ATOM 670 C CA . ASN A 1 85 ? 34.785 -0.427 5.054 1.00 40.84 85 ASN A CA 1
ATOM 671 C C . ASN A 1 85 ? 34.195 -0.060 3.676 1.00 40.84 85 ASN A C 1
ATOM 673 O O . ASN A 1 85 ? 34.829 0.652 2.907 1.00 40.84 85 ASN A O 1
ATOM 677 N N . CYS A 1 86 ? 32.972 -0.508 3.366 1.00 46.75 86 CYS A N 1
ATOM 678 C CA . CYS A 1 86 ? 32.210 -0.083 2.180 1.00 46.75 86 CYS A CA 1
ATOM 679 C C . CYS A 1 86 ? 30.989 0.800 2.512 1.00 46.75 86 CYS A C 1
ATOM 681 O O . CYS A 1 86 ? 30.337 1.298 1.598 1.00 46.75 86 CYS A O 1
ATOM 683 N N . LEU A 1 87 ? 30.652 1.004 3.795 1.00 44.78 87 LEU A N 1
ATOM 684 C CA . LEU A 1 87 ? 29.355 1.583 4.176 1.00 44.78 87 LEU A CA 1
ATOM 685 C C . LEU A 1 87 ? 29.325 3.112 4.306 1.00 44.78 87 LEU A C 1
ATOM 687 O O . LEU A 1 87 ? 28.254 3.693 4.147 1.00 44.78 87 LEU A O 1
ATOM 691 N N . GLU A 1 88 ? 30.444 3.795 4.554 1.00 41.53 88 GLU A N 1
ATOM 692 C CA . GLU A 1 88 ? 30.396 5.251 4.786 1.00 41.53 88 GLU A CA 1
ATOM 693 C C . GLU A 1 88 ? 30.010 6.054 3.532 1.00 41.53 88 GLU A C 1
ATOM 695 O O . GLU A 1 88 ? 29.295 7.052 3.632 1.00 41.53 88 GLU A O 1
ATOM 700 N N . GLY A 1 89 ? 30.409 5.595 2.340 1.00 44.97 89 GLY A N 1
ATOM 701 C CA . GLY A 1 89 ? 29.954 6.177 1.071 1.00 44.97 89 GLY A CA 1
ATOM 702 C C . GLY A 1 89 ? 28.492 5.844 0.753 1.00 44.97 89 GLY A C 1
ATOM 703 O O . GLY A 1 89 ? 27.766 6.683 0.226 1.00 44.97 89 GLY A O 1
ATOM 704 N N . PHE A 1 90 ? 28.042 4.646 1.141 1.00 47.03 90 PHE A N 1
ATOM 705 C CA . PHE A 1 90 ? 26.687 4.145 0.899 1.00 47.03 90 PHE A CA 1
ATOM 706 C C . PHE A 1 90 ? 25.637 4.837 1.785 1.00 47.03 90 PHE A C 1
ATOM 708 O O . PHE A 1 90 ? 24.555 5.202 1.329 1.00 47.03 90 PHE A O 1
ATOM 715 N N . LEU A 1 91 ? 25.964 5.100 3.054 1.00 44.12 91 LEU A N 1
ATOM 716 C CA . LEU A 1 91 ? 25.053 5.753 4.001 1.00 44.12 91 LEU A CA 1
ATOM 717 C C . LEU A 1 91 ? 24.875 7.255 3.738 1.00 44.12 91 LEU A C 1
ATOM 719 O O . LEU A 1 91 ? 23.836 7.816 4.080 1.00 44.12 91 LEU A O 1
ATOM 723 N N . ARG A 1 92 ? 25.842 7.905 3.080 1.00 39.75 92 ARG A N 1
ATOM 724 C CA . ARG A 1 92 ? 25.787 9.340 2.750 1.00 39.75 92 ARG A CA 1
ATOM 725 C C . ARG A 1 92 ? 24.830 9.681 1.599 1.00 39.75 92 ARG A C 1
ATOM 727 O O . ARG A 1 92 ? 24.537 10.857 1.397 1.00 39.75 92 ARG A O 1
ATOM 734 N N . GLY A 1 93 ? 24.338 8.676 0.868 1.00 40.53 93 GLY A N 1
ATOM 735 C CA . GLY A 1 93 ? 23.499 8.839 -0.324 1.00 40.53 93 GLY A CA 1
ATOM 736 C C . GLY A 1 93 ? 22.018 8.492 -0.159 1.00 40.53 93 GLY A C 1
ATOM 737 O O . GLY A 1 93 ? 21.275 8.652 -1.124 1.00 40.53 93 GLY A O 1
ATOM 738 N N . ARG A 1 94 ? 21.562 8.049 1.024 1.00 45.88 94 ARG A N 1
ATOM 739 C CA . ARG A 1 94 ? 20.172 7.606 1.252 1.00 45.88 94 ARG A CA 1
ATOM 740 C C . ARG A 1 94 ? 19.175 8.764 1.333 1.00 45.88 94 ARG A C 1
ATOM 742 O O . ARG A 1 94 ? 18.539 9.011 2.354 1.00 45.88 94 ARG A O 1
ATOM 749 N N . LYS A 1 95 ? 19.014 9.484 0.226 1.00 46.97 95 LYS A N 1
ATOM 750 C CA . LYS A 1 95 ? 17.718 10.079 -0.103 1.00 46.97 95 LYS A CA 1
ATOM 751 C C . LYS A 1 9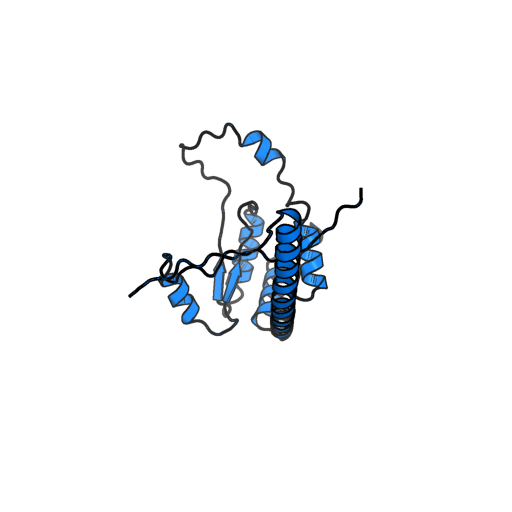5 ? 16.763 8.909 -0.333 1.00 46.97 95 LYS A C 1
ATOM 753 O O . LYS A 1 95 ? 17.188 7.922 -0.927 1.00 46.97 95 LYS A O 1
ATOM 758 N N . LYS A 1 96 ? 15.513 9.007 0.148 1.00 54.44 96 LYS A N 1
ATOM 759 C CA . LYS A 1 96 ? 14.422 8.125 -0.305 1.00 54.44 96 LYS A CA 1
ATOM 760 C C . LYS A 1 96 ? 14.604 7.971 -1.810 1.00 54.44 96 LYS A C 1
ATOM 762 O O . LYS A 1 96 ? 14.711 8.998 -2.482 1.00 54.44 96 LYS A O 1
ATOM 767 N N . GLU A 1 97 ? 14.812 6.736 -2.251 1.00 60.25 97 GLU A N 1
ATOM 768 C CA . GLU A 1 97 ? 15.098 6.351 -3.633 1.00 60.25 97 GLU A CA 1
ATOM 769 C C . GLU A 1 97 ? 14.308 7.288 -4.555 1.00 60.25 97 GLU A C 1
ATOM 771 O O . GLU A 1 97 ? 13.101 7.442 -4.356 1.00 60.25 97 GLU A O 1
ATOM 776 N N . PHE A 1 98 ? 14.992 8.037 -5.429 1.00 61.31 98 PHE A N 1
ATOM 777 C CA . PHE A 1 98 ? 14.432 9.230 -6.094 1.00 61.31 98 PHE A CA 1
ATOM 778 C C . PHE A 1 98 ? 13.088 8.951 -6.786 1.00 61.31 98 PHE A C 1
ATOM 780 O O . PHE A 1 98 ? 12.235 9.834 -6.878 1.00 61.31 98 PHE A O 1
ATOM 787 N N . ASP A 1 99 ? 12.884 7.697 -7.180 1.00 82.62 99 ASP A N 1
ATOM 788 C CA . ASP A 1 99 ? 11.706 7.228 -7.885 1.00 82.62 99 ASP A CA 1
ATOM 789 C C . ASP A 1 99 ? 10.553 6.830 -6.955 1.00 82.62 99 ASP A C 1
ATOM 791 O O . ASP A 1 99 ? 9.415 6.830 -7.400 1.00 82.62 99 ASP A O 1
ATOM 795 N N . GLN A 1 100 ? 10.767 6.552 -5.661 1.00 83.50 100 GLN A N 1
ATOM 796 C CA . GLN A 1 100 ? 9.688 6.160 -4.736 1.00 83.50 100 GLN A CA 1
ATOM 797 C C . GLN A 1 100 ? 8.523 7.167 -4.696 1.00 83.50 100 GLN A C 1
ATOM 799 O O . GLN A 1 100 ? 7.377 6.726 -4.784 1.00 83.50 100 GLN A O 1
ATOM 804 N N . PRO A 1 101 ? 8.747 8.497 -4.610 1.00 85.06 101 PRO A N 1
ATOM 805 C CA . PRO A 1 101 ? 7.654 9.466 -4.686 1.00 85.06 101 PRO A CA 1
ATOM 806 C C . PRO A 1 101 ? 6.924 9.444 -6.036 1.00 85.06 101 PRO A C 1
ATOM 808 O O . PRO A 1 101 ? 5.704 9.574 -6.081 1.00 85.06 101 PRO A O 1
ATOM 811 N N . VAL A 1 102 ? 7.659 9.259 -7.137 1.00 88.12 102 VAL A N 1
ATOM 812 C CA . VAL A 1 102 ? 7.085 9.204 -8.491 1.00 88.12 102 VAL A CA 1
ATOM 813 C C . VAL A 1 102 ? 6.269 7.920 -8.676 1.00 88.12 102 VAL A C 1
ATOM 815 O O . VAL A 1 102 ? 5.140 7.967 -9.157 1.00 88.12 102 VAL A O 1
ATOM 818 N N . ASN A 1 103 ? 6.795 6.790 -8.206 1.00 89.75 103 ASN A N 1
ATOM 819 C CA . ASN A 1 103 ? 6.141 5.487 -8.205 1.00 89.75 103 ASN A CA 1
ATOM 820 C C . ASN A 1 103 ? 4.877 5.500 -7.339 1.00 89.75 103 ASN A C 1
ATOM 822 O O . ASN A 1 103 ? 3.846 4.991 -7.767 1.00 89.75 103 ASN A O 1
ATOM 826 N N . ALA A 1 104 ? 4.922 6.115 -6.152 1.00 88.00 104 ALA A N 1
ATOM 827 C CA . ALA A 1 104 ? 3.751 6.260 -5.289 1.00 88.00 104 ALA A CA 1
ATOM 828 C C . ALA A 1 104 ? 2.637 7.043 -5.994 1.00 88.00 104 ALA A C 1
ATOM 830 O O . ALA A 1 104 ? 1.488 6.602 -6.019 1.00 88.00 104 ALA A O 1
ATOM 831 N N . LYS A 1 105 ? 2.990 8.152 -6.652 1.00 91.31 105 LYS A N 1
ATOM 832 C CA . LYS A 1 105 ? 2.029 8.935 -7.429 1.00 91.31 105 LYS A CA 1
ATOM 833 C C . LYS A 1 105 ? 1.433 8.127 -8.583 1.00 91.31 105 LYS A C 1
ATOM 835 O O . LYS A 1 105 ? 0.220 8.138 -8.763 1.00 91.31 105 LYS A O 1
ATOM 840 N N . LEU A 1 106 ? 2.256 7.368 -9.308 1.00 92.38 106 LEU A N 1
ATOM 841 C CA . LEU A 1 106 ? 1.787 6.481 -10.375 1.00 92.38 106 LEU A CA 1
ATOM 842 C C . LEU A 1 106 ? 0.817 5.408 -9.850 1.00 92.38 106 LEU A C 1
ATOM 844 O O . LEU A 1 106 ? -0.202 5.144 -10.478 1.00 92.38 106 LEU A O 1
ATOM 848 N N . VAL A 1 107 ? 1.099 4.807 -8.691 1.00 93.75 107 VAL A N 1
ATOM 849 C CA . VAL A 1 107 ? 0.234 3.808 -8.034 1.00 93.75 107 VAL A CA 1
ATOM 850 C C . VAL A 1 107 ? -1.140 4.398 -7.685 1.00 93.75 107 VAL A C 1
ATOM 852 O O . VAL A 1 107 ? -2.168 3.751 -7.915 1.00 93.75 107 VAL A O 1
ATOM 855 N N . VAL A 1 108 ? -1.173 5.637 -7.185 1.00 93.75 108 VAL A N 1
ATOM 856 C CA . VAL A 1 108 ? -2.418 6.371 -6.900 1.00 93.75 108 VAL A CA 1
ATOM 857 C C . VAL A 1 108 ? -3.162 6.724 -8.189 1.00 93.75 108 VAL A C 1
ATOM 859 O O . VAL A 1 108 ? -4.362 6.475 -8.288 1.00 93.75 108 VAL A O 1
ATOM 862 N N . GLU A 1 109 ? -2.465 7.235 -9.206 1.00 93.25 109 GLU A N 1
ATOM 863 C CA . GLU A 1 109 ? -3.051 7.582 -10.511 1.00 93.25 109 GLU A CA 1
ATOM 864 C C . GLU A 1 109 ? -3.607 6.353 -11.248 1.00 93.25 109 GLU A C 1
ATOM 866 O O . GLU A 1 109 ? -4.664 6.419 -11.877 1.00 93.25 109 GLU A O 1
ATOM 871 N N . MET A 1 110 ? -2.955 5.195 -11.113 1.00 89.69 110 MET A N 1
ATOM 872 C CA . MET A 1 110 ? -3.466 3.907 -11.592 1.00 89.69 110 MET A CA 1
ATOM 873 C C . MET A 1 110 ? -4.666 3.395 -10.791 1.00 89.69 110 MET A C 1
ATOM 875 O O . MET A 1 110 ? -5.337 2.455 -11.224 1.00 89.69 110 MET A O 1
ATOM 879 N N . GLY A 1 111 ? -4.980 4.025 -9.657 1.00 92.44 111 GLY A N 1
ATOM 880 C CA . GLY A 1 111 ? -6.092 3.663 -8.791 1.00 92.44 111 GLY A CA 1
ATOM 881 C C . GLY A 1 111 ? -5.891 2.320 -8.100 1.00 92.44 111 GLY A C 1
ATOM 882 O O . GLY A 1 111 ? -6.874 1.639 -7.829 1.00 92.44 111 GLY A O 1
ATOM 883 N N . VAL A 1 112 ? -4.638 1.926 -7.869 1.00 93.81 112 VAL A N 1
ATOM 884 C CA . VAL A 1 112 ? -4.262 0.665 -7.209 1.00 93.81 112 VAL A CA 1
ATOM 885 C C . VAL A 1 112 ? -3.618 0.889 -5.839 1.00 93.81 112 VAL A C 1
ATOM 887 O O . VAL A 1 112 ? -3.260 -0.071 -5.164 1.00 93.81 112 VAL A O 1
ATOM 890 N N . GLY A 1 113 ? -3.521 2.141 -5.389 1.00 93.50 113 GLY A N 1
ATOM 891 C CA . GLY A 1 113 ? -3.135 2.468 -4.023 1.00 93.50 113 GLY A CA 1
ATOM 892 C C . GLY A 1 113 ? -3.700 3.799 -3.548 1.00 93.50 113 GLY A C 1
ATOM 893 O O . GLY A 1 113 ? -4.292 4.561 -4.312 1.00 93.50 113 GLY A O 1
ATOM 894 N N . VAL A 1 114 ? -3.521 4.039 -2.253 1.00 94.06 114 VAL A N 1
ATOM 895 C CA . VAL A 1 114 ? -3.934 5.253 -1.546 1.00 94.06 114 VAL A CA 1
ATOM 896 C C . VAL A 1 114 ? -2.697 5.817 -0.868 1.00 94.06 114 VAL A C 1
ATOM 898 O O . VAL A 1 114 ? -1.945 5.077 -0.233 1.00 94.06 114 VAL A O 1
ATOM 901 N N . GLU A 1 115 ? -2.474 7.114 -1.034 1.00 93.06 115 GLU A N 1
ATOM 902 C CA . GLU A 1 115 ? -1.396 7.821 -0.354 1.00 93.06 115 GLU A CA 1
ATOM 903 C C . GLU A 1 115 ? -1.845 8.246 1.046 1.00 93.06 115 GLU A C 1
ATOM 905 O O . GLU A 1 115 ? -3.000 8.612 1.261 1.00 93.06 115 GLU A O 1
ATOM 910 N N . VAL A 1 116 ? -0.921 8.171 2.003 1.00 93.69 116 VAL A N 1
ATOM 911 C CA . VAL A 1 116 ? -1.129 8.699 3.351 1.00 93.69 116 VAL A CA 1
ATOM 912 C C . VAL A 1 116 ? -0.704 10.158 3.359 1.00 93.69 116 VAL A C 1
ATOM 914 O O . VAL A 1 116 ? 0.471 10.461 3.121 1.00 93.69 116 VAL A O 1
ATOM 917 N N . ASP A 1 117 ? -1.652 11.038 3.664 1.00 90.75 117 ASP A N 1
ATOM 918 C CA . ASP A 1 117 ? -1.393 12.465 3.793 1.00 90.75 117 ASP A CA 1
ATOM 919 C C . ASP A 1 117 ? -0.393 12.745 4.921 1.00 90.75 117 ASP A C 1
ATOM 921 O O . ASP A 1 117 ? -0.305 12.038 5.931 1.00 90.75 117 ASP A O 1
ATOM 925 N N . ARG A 1 118 ? 0.401 13.797 4.728 1.00 89.12 118 ARG A N 1
ATOM 926 C CA . ARG A 1 118 ? 1.381 14.264 5.710 1.00 89.12 118 ARG A CA 1
ATOM 927 C C . ARG A 1 118 ? 0.916 15.570 6.330 1.00 89.12 118 ARG A C 1
ATOM 929 O O . ARG A 1 118 ? 0.285 16.386 5.663 1.00 89.12 118 ARG A O 1
ATOM 936 N N . ASP A 1 119 ? 1.289 15.778 7.588 1.00 89.00 119 ASP A N 1
ATOM 937 C CA . ASP A 1 119 ? 1.065 17.046 8.277 1.00 89.00 119 ASP A CA 1
ATOM 938 C C . ASP A 1 119 ? 1.845 18.200 7.613 1.00 89.00 119 ASP A C 1
ATOM 940 O O . ASP A 1 119 ? 2.696 18.006 6.740 1.00 89.00 119 ASP A O 1
ATOM 944 N N . GLU A 1 120 ? 1.604 19.428 8.071 1.00 90.25 120 GLU A N 1
ATOM 945 C CA . GLU A 1 120 ? 2.288 20.640 7.588 1.00 90.25 120 GLU A CA 1
ATOM 946 C C . GLU A 1 120 ? 3.823 20.587 7.736 1.00 90.25 120 GLU A C 1
ATOM 948 O O . GLU A 1 120 ? 4.548 21.348 7.097 1.00 90.25 120 GLU A O 1
ATOM 953 N N . ARG A 1 121 ? 4.340 19.687 8.583 1.00 86.81 121 ARG A N 1
ATOM 954 C CA . ARG A 1 121 ? 5.774 19.455 8.802 1.00 86.81 121 ARG A CA 1
ATOM 955 C C . ARG A 1 121 ? 6.306 18.282 7.975 1.00 86.81 121 ARG A C 1
ATOM 957 O O . ARG A 1 121 ? 7.470 17.908 8.130 1.00 86.81 121 ARG A O 1
ATOM 964 N N . GLY A 1 122 ? 5.480 17.701 7.107 1.00 84.06 122 GLY A N 1
ATOM 965 C CA . GLY A 1 122 ? 5.823 16.575 6.252 1.00 84.06 122 GLY A CA 1
ATOM 966 C C . GLY A 1 122 ? 5.946 15.244 6.997 1.00 84.06 122 GLY A C 1
ATOM 967 O O . GLY A 1 122 ? 6.689 14.375 6.537 1.00 84.06 122 GLY A O 1
ATOM 968 N N . ARG A 1 123 ? 5.270 15.077 8.138 1.00 85.88 123 ARG A N 1
ATOM 969 C CA . ARG A 1 123 ? 5.287 13.848 8.947 1.00 85.88 123 ARG A CA 1
ATOM 970 C C . ARG A 1 123 ? 3.988 13.071 8.791 1.00 85.88 123 ARG A C 1
ATOM 972 O O . ARG A 1 123 ? 2.930 13.655 8.583 1.00 85.88 123 ARG A O 1
ATOM 979 N N . PHE A 1 124 ? 4.082 11.756 8.929 1.00 89.56 124 PHE A N 1
ATOM 980 C CA . PHE A 1 124 ? 2.904 10.906 9.038 1.00 89.56 124 PHE A CA 1
ATOM 981 C C . PHE A 1 124 ? 2.341 10.978 10.453 1.00 89.56 124 PHE A C 1
ATOM 983 O O . PHE A 1 124 ? 3.104 10.987 11.420 1.00 89.56 124 PHE A O 1
ATOM 990 N N . THR A 1 125 ? 1.019 11.013 10.560 1.00 93.75 125 THR A N 1
ATOM 991 C CA . THR A 1 125 ? 0.304 10.958 11.834 1.00 93.75 125 THR A CA 1
ATOM 992 C C . THR A 1 125 ? -0.469 9.651 11.919 1.00 93.75 125 THR A C 1
ATOM 994 O O . THR A 1 125 ? -0.949 9.133 10.904 1.00 93.75 125 THR A O 1
ATOM 997 N N . ARG A 1 126 ? -0.603 9.099 13.127 1.00 94.88 126 ARG A N 1
ATOM 998 C CA . ARG A 1 126 ? -1.388 7.881 13.360 1.00 94.88 126 ARG A CA 1
ATOM 999 C C . ARG A 1 126 ? -2.832 8.008 12.872 1.00 94.88 126 ARG A C 1
ATOM 1001 O O . ARG A 1 126 ? -3.408 7.016 12.435 1.00 94.88 126 ARG A O 1
ATOM 1008 N N . GLU A 1 127 ? -3.411 9.209 12.921 1.00 94.50 127 GLU A N 1
ATOM 1009 C CA . GLU A 1 1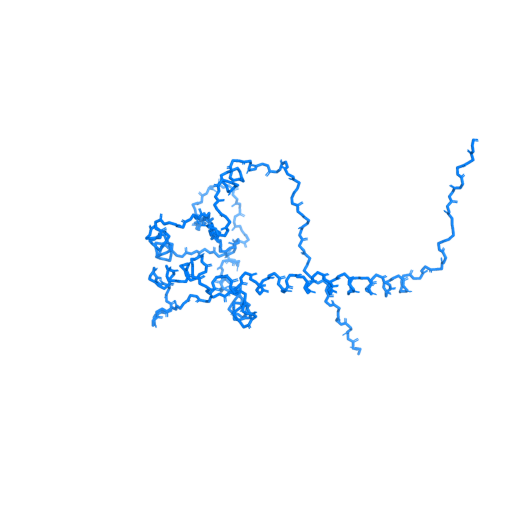27 ? -4.784 9.462 12.487 1.00 94.50 127 GLU A CA 1
ATOM 1010 C C . GLU A 1 127 ? -4.936 9.262 10.976 1.00 94.50 127 GLU A C 1
ATOM 1012 O O . GLU A 1 127 ? -5.832 8.531 10.548 1.00 94.50 127 GLU A O 1
ATOM 1017 N N . GLU A 1 128 ? -4.042 9.843 10.167 1.00 94.94 128 GLU A N 1
ATOM 1018 C CA . GLU A 1 128 ? -4.088 9.674 8.709 1.00 94.94 128 GLU A CA 1
ATOM 1019 C C . GLU A 1 128 ? -3.706 8.248 8.298 1.00 94.94 128 GLU A C 1
ATOM 1021 O O . GLU A 1 128 ? -4.364 7.661 7.438 1.00 94.94 128 GLU A O 1
ATOM 1026 N N . ILE A 1 129 ? -2.720 7.632 8.963 1.00 94.81 129 ILE A N 1
ATOM 1027 C CA . ILE A 1 129 ? -2.375 6.220 8.728 1.00 94.81 129 ILE A CA 1
ATOM 1028 C C . ILE A 1 129 ? -3.587 5.325 9.021 1.00 94.81 129 ILE A C 1
ATOM 1030 O O . ILE A 1 129 ? -3.976 4.506 8.187 1.00 94.81 129 ILE A O 1
ATOM 1034 N N . GLY A 1 130 ? -4.214 5.487 10.188 1.00 94.50 130 GLY A N 1
ATOM 1035 C CA . GLY A 1 130 ? -5.345 4.667 10.613 1.00 94.50 130 GLY A CA 1
ATOM 1036 C C . GLY A 1 130 ? -6.558 4.820 9.695 1.00 94.50 130 GLY A C 1
ATOM 1037 O O . GLY A 1 130 ? -7.211 3.831 9.353 1.00 94.50 130 GLY A O 1
ATOM 1038 N N . LYS A 1 131 ? -6.827 6.045 9.231 1.00 93.69 131 LYS A N 1
ATOM 1039 C CA . LYS A 1 131 ? -7.869 6.334 8.240 1.00 93.69 131 LYS A CA 1
ATOM 1040 C C . LYS A 1 131 ? -7.608 5.607 6.922 1.00 93.69 131 LYS A C 1
ATOM 1042 O O . LYS A 1 131 ? -8.503 4.915 6.442 1.00 93.69 131 LYS A O 1
ATOM 1047 N N . VAL A 1 132 ? -6.391 5.687 6.381 1.00 94.94 132 VAL A N 1
ATOM 1048 C CA . VAL A 1 132 ? -6.037 5.003 5.126 1.00 94.94 132 VAL A CA 1
ATOM 1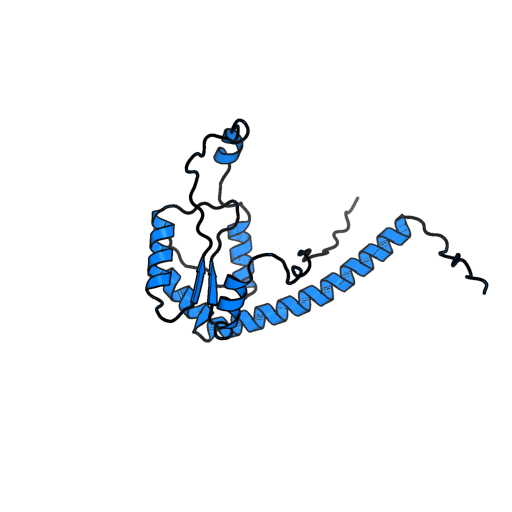049 C C . VAL A 1 132 ? -6.134 3.486 5.265 1.00 94.94 132 VAL A C 1
ATOM 1051 O O . VAL A 1 132 ? -6.712 2.833 4.397 1.00 94.94 132 VAL A O 1
ATOM 1054 N N . ILE A 1 133 ? -5.644 2.905 6.365 1.00 93.38 133 ILE A N 1
ATOM 1055 C CA . ILE A 1 133 ? -5.762 1.455 6.594 1.00 93.38 133 ILE A CA 1
ATOM 1056 C C . ILE A 1 133 ? -7.236 1.046 6.650 1.00 93.38 133 ILE A C 1
ATOM 1058 O O . ILE A 1 133 ? -7.634 0.071 6.009 1.00 93.38 133 ILE A O 1
ATOM 1062 N N . LYS A 1 134 ? -8.075 1.809 7.357 1.00 91.81 134 LYS A N 1
ATOM 1063 C CA . LYS A 1 134 ? -9.519 1.564 7.401 1.00 91.81 134 LYS A CA 1
ATOM 1064 C C . LYS A 1 134 ? -10.152 1.662 6.012 1.00 91.81 134 LYS A C 1
ATOM 1066 O O . LYS A 1 134 ? -10.975 0.816 5.663 1.00 91.81 134 LYS A O 1
ATOM 1071 N N . ASP A 1 135 ? -9.746 2.637 5.207 1.00 91.81 135 ASP A N 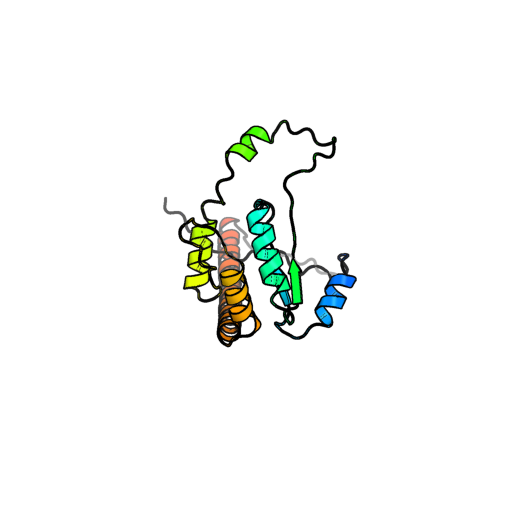1
ATOM 1072 C CA . ASP A 1 135 ? -10.263 2.810 3.852 1.00 91.81 135 ASP A CA 1
ATOM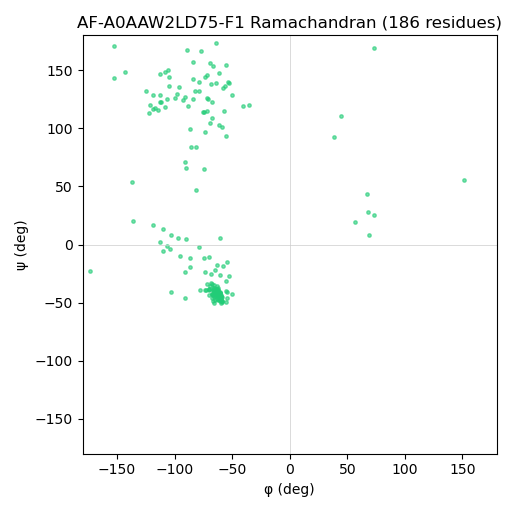 1073 C C . ASP A 1 135 ? -9.891 1.658 2.916 1.00 91.81 135 ASP A C 1
ATOM 1075 O O . ASP A 1 135 ? -10.721 1.219 2.115 1.00 91.81 135 ASP A O 1
ATOM 1079 N N . VAL A 1 136 ? -8.679 1.122 3.057 1.00 92.06 136 VAL A N 1
ATOM 1080 C CA . VAL A 1 136 ? -8.169 0.010 2.244 1.00 92.06 136 VAL A CA 1
ATOM 1081 C C . VAL A 1 136 ? -8.733 -1.344 2.690 1.00 92.06 136 VAL A C 1
ATOM 1083 O O . VAL A 1 136 ? -9.043 -2.193 1.850 1.00 92.06 136 VAL A O 1
ATOM 1086 N N . VAL A 1 137 ? -8.879 -1.577 3.994 1.00 90.06 137 VAL A N 1
ATOM 1087 C CA . VAL A 1 137 ? -9.279 -2.891 4.524 1.00 90.06 137 VAL A CA 1
ATOM 1088 C C . VAL A 1 137 ? -10.799 -3.002 4.665 1.00 90.06 137 VAL A C 1
ATOM 1090 O O . VAL A 1 137 ? -11.388 -3.991 4.234 1.00 90.06 137 VAL A O 1
ATOM 1093 N N . VAL A 1 138 ? -11.452 -1.978 5.218 1.00 85.50 138 VAL A N 1
ATOM 1094 C CA . VAL A 1 138 ? -12.857 -2.049 5.658 1.00 85.50 138 VAL A CA 1
ATOM 1095 C C . VAL A 1 138 ? -13.810 -1.355 4.682 1.00 85.50 138 VAL A C 1
ATOM 1097 O O . VAL A 1 138 ? -14.907 -1.852 4.421 1.00 85.50 138 VAL A O 1
ATOM 1100 N N . SER A 1 139 ? -13.425 -0.195 4.148 1.00 88.88 139 SER A N 1
ATOM 1101 C CA . SER A 1 139 ? -14.319 0.637 3.335 1.00 88.88 139 SER A CA 1
ATOM 1102 C C . SER A 1 139 ? -14.502 0.108 1.901 1.00 88.88 139 SER A C 1
ATOM 1104 O O . SER A 1 139 ? -13.739 -0.711 1.386 1.00 88.88 139 SER A O 1
ATOM 1106 N N . LYS A 1 140 ? -15.510 0.646 1.196 1.00 90.25 140 LYS A N 1
ATOM 1107 C CA . LYS A 1 140 ? -15.740 0.380 -0.241 1.00 90.25 140 LYS A CA 1
ATOM 1108 C C . LYS A 1 140 ? -14.568 0.807 -1.132 1.00 90.25 140 LYS A C 1
ATOM 1110 O O . LYS A 1 140 ? -14.376 0.221 -2.190 1.00 90.25 140 LYS A O 1
ATOM 1115 N N . ILE A 1 141 ? -13.781 1.794 -0.693 1.00 90.81 141 ILE A N 1
ATOM 1116 C CA . ILE A 1 141 ? -12.567 2.249 -1.386 1.00 90.81 141 ILE A CA 1
ATOM 1117 C C . ILE A 1 141 ? -11.624 1.059 -1.604 1.00 90.81 141 ILE A C 1
ATOM 1119 O O . ILE A 1 141 ? -11.233 0.784 -2.735 1.00 90.81 141 ILE A O 1
ATOM 1123 N N . GLY A 1 142 ? -11.355 0.286 -0.551 1.00 90.62 142 GLY A N 1
ATOM 1124 C CA . GLY A 1 142 ? -10.567 -0.939 -0.607 1.00 90.62 142 GLY A CA 1
ATOM 1125 C C . GLY A 1 142 ? -11.067 -1.983 -1.602 1.00 90.62 142 GLY A C 1
ATOM 1126 O O . GLY A 1 142 ? -10.267 -2.609 -2.297 1.00 90.62 142 GLY A O 1
ATOM 1127 N N . GLN A 1 143 ? -12.386 -2.161 -1.702 1.00 91.50 143 GLN A N 1
ATOM 1128 C CA . GLN A 1 143 ? -12.989 -3.111 -2.644 1.00 91.50 143 GLN A CA 1
ATOM 1129 C C . GLN A 1 143 ? -12.708 -2.703 -4.097 1.00 91.50 143 GLN A C 1
ATOM 1131 O O . GLN A 1 143 ? -12.278 -3.533 -4.898 1.00 91.50 143 GLN A O 1
ATOM 1136 N N . GLU A 1 144 ? -12.861 -1.415 -4.417 1.00 93.75 144 GLU A N 1
ATOM 1137 C CA . GLU A 1 144 ? -12.555 -0.886 -5.749 1.00 93.75 144 GLU A CA 1
ATOM 1138 C C . GLU A 1 144 ? -11.059 -0.941 -6.081 1.00 93.75 144 GLU A C 1
ATOM 1140 O O . GLU A 1 144 ? -10.702 -1.285 -7.208 1.00 93.75 144 GLU A O 1
ATOM 1145 N N . LEU A 1 145 ? -10.175 -0.661 -5.113 1.00 94.06 145 LEU A N 1
ATOM 1146 C CA . LEU A 1 145 ? -8.724 -0.805 -5.296 1.00 94.06 145 LEU A CA 1
ATOM 1147 C C . LEU A 1 145 ? -8.364 -2.243 -5.673 1.00 94.06 145 LEU A C 1
ATOM 1149 O O . LEU A 1 145 ? -7.659 -2.465 -6.653 1.00 94.06 145 LEU A O 1
ATOM 1153 N N . ARG A 1 146 ? -8.886 -3.231 -4.935 1.00 93.50 146 ARG A N 1
ATOM 1154 C CA . ARG A 1 146 ? -8.631 -4.654 -5.206 1.00 93.50 146 ARG A CA 1
ATOM 1155 C C . ARG A 1 146 ? -9.155 -5.084 -6.572 1.00 93.50 146 ARG A C 1
ATOM 1157 O O . ARG A 1 146 ? -8.451 -5.795 -7.286 1.00 93.50 146 ARG A O 1
ATOM 1164 N N . ARG A 1 147 ? -10.343 -4.611 -6.965 1.00 94.56 147 ARG A N 1
ATOM 1165 C CA . ARG A 1 147 ? -10.891 -4.847 -8.308 1.00 94.56 147 ARG A CA 1
ATOM 1166 C C . ARG A 1 147 ? -9.959 -4.294 -9.390 1.00 94.56 147 ARG A C 1
ATOM 1168 O O . ARG A 1 147 ? -9.606 -5.020 -10.312 1.00 94.56 147 ARG A O 1
ATOM 1175 N N . LYS A 1 148 ? -9.502 -3.045 -9.251 1.00 95.25 148 LYS A N 1
ATOM 1176 C CA . LYS A 1 148 ? -8.561 -2.425 -10.201 1.00 95.25 148 LYS A CA 1
ATOM 1177 C C . LYS A 1 148 ? -7.211 -3.138 -10.245 1.00 95.25 148 LYS A C 1
ATOM 1179 O O . LYS A 1 148 ? -6.662 -3.315 -11.327 1.00 95.25 148 LYS A O 1
ATOM 1184 N N . VAL A 1 149 ? -6.684 -3.569 -9.097 1.00 94.19 149 VAL A N 1
ATOM 1185 C CA . VAL A 1 149 ? -5.457 -4.382 -9.026 1.00 94.19 149 VAL A CA 1
ATOM 1186 C C . VAL A 1 149 ? -5.632 -5.672 -9.822 1.00 94.19 149 VAL A C 1
ATOM 1188 O O . VAL A 1 149 ? -4.749 -6.021 -10.602 1.00 94.19 149 VAL A O 1
ATOM 1191 N N . TRP A 1 150 ? -6.773 -6.349 -9.673 1.00 92.12 150 TRP A N 1
ATOM 1192 C CA . TRP A 1 150 ? -7.075 -7.566 -10.424 1.00 92.12 150 TRP A CA 1
ATOM 1193 C C . TRP A 1 150 ? -7.130 -7.310 -11.935 1.00 92.12 150 TRP A C 1
ATOM 1195 O O . TRP A 1 150 ? -6.465 -7.998 -12.699 1.00 92.12 150 TRP A O 1
ATOM 1205 N N . GLU A 1 151 ? -7.838 -6.269 -12.373 1.00 92.69 151 GLU A N 1
ATOM 1206 C CA . GLU A 1 151 ? -7.918 -5.896 -13.794 1.00 92.69 151 GLU A CA 1
ATOM 1207 C C . GLU A 1 151 ? -6.544 -5.577 -14.393 1.00 92.69 151 GLU A C 1
ATOM 1209 O O . GLU A 1 151 ? -6.205 -6.042 -15.481 1.00 92.69 151 GLU A O 1
ATOM 1214 N N . LYS A 1 152 ? -5.724 -4.806 -13.670 1.00 89.94 152 LYS A N 1
ATOM 1215 C CA . LYS A 1 152 ? -4.364 -4.463 -14.100 1.00 89.94 152 LYS A CA 1
ATOM 1216 C C . LYS A 1 152 ? -3.450 -5.689 -14.134 1.00 89.94 152 LYS A C 1
ATOM 1218 O O . LYS A 1 152 ? -2.635 -5.786 -15.045 1.00 89.94 152 LYS A O 1
ATOM 1223 N N . ARG A 1 153 ? -3.589 -6.623 -13.186 1.00 88.50 153 ARG A N 1
ATOM 1224 C CA . ARG A 1 153 ? -2.834 -7.886 -13.155 1.00 88.50 153 ARG A CA 1
ATOM 1225 C C . ARG A 1 153 ? -3.081 -8.710 -14.413 1.00 88.50 153 ARG A C 1
ATOM 1227 O O . ARG A 1 153 ? -2.120 -9.163 -15.025 1.00 88.50 153 ARG A O 1
ATOM 1234 N N . GLU A 1 154 ? -4.342 -8.896 -14.786 1.00 88.25 154 GLU A N 1
ATOM 1235 C CA . GLU A 1 154 ? -4.693 -9.706 -15.955 1.00 88.25 154 GLU A CA 1
ATOM 1236 C C . GLU A 1 154 ? -4.196 -9.058 -17.254 1.00 88.25 154 GLU A C 1
ATOM 1238 O O . GLU A 1 154 ? -3.622 -9.740 -18.098 1.00 88.25 154 GLU A O 1
ATOM 1243 N N . LEU A 1 155 ? -4.298 -7.727 -17.367 1.00 87.12 155 LEU A N 1
ATOM 1244 C CA . LEU A 1 155 ? -3.734 -6.985 -18.499 1.00 87.12 155 LEU A CA 1
ATOM 1245 C C . LEU A 1 155 ? -2.206 -7.136 -18.600 1.00 87.12 155 LEU A C 1
ATOM 1247 O O . LEU A 1 155 ? -1.678 -7.356 -19.684 1.00 87.12 155 LEU A O 1
ATOM 1251 N N . LEU A 1 156 ? -1.490 -7.019 -17.477 1.00 84.62 156 LEU A N 1
ATOM 1252 C CA . LEU A 1 156 ? -0.028 -7.145 -17.452 1.00 84.62 156 LEU A CA 1
ATOM 1253 C C . LEU A 1 156 ? 0.443 -8.556 -17.819 1.00 84.62 156 LEU A C 1
ATOM 1255 O O . LEU A 1 156 ? 1.479 -8.695 -18.460 1.00 84.62 156 LEU A O 1
ATOM 1259 N N . ARG A 1 157 ? -0.307 -9.590 -17.426 1.00 82.06 157 ARG A N 1
ATOM 1260 C CA . ARG A 1 157 ? -0.002 -10.983 -17.778 1.00 82.06 157 ARG A CA 1
ATOM 1261 C C . ARG A 1 157 ? -0.130 -11.231 -19.276 1.00 82.06 157 ARG A C 1
ATOM 1263 O O . ARG A 1 157 ? 0.817 -11.725 -19.874 1.00 82.06 157 ARG A O 1
ATOM 1270 N N . ALA A 1 158 ? -1.254 -10.827 -19.868 1.00 81.56 158 ALA A N 1
ATOM 1271 C CA . ALA A 1 158 ? -1.489 -11.001 -21.299 1.00 81.56 158 ALA A CA 1
ATOM 1272 C C . ALA A 1 158 ? -0.436 -10.263 -22.143 1.00 81.56 158 ALA A C 1
ATOM 1274 O O . ALA A 1 158 ? 0.177 -10.854 -23.026 1.00 81.56 158 ALA A O 1
ATOM 1275 N N . ASN A 1 159 ? -0.166 -8.994 -21.819 1.00 80.44 159 ASN A N 1
ATOM 1276 C CA . ASN A 1 159 ? 0.794 -8.192 -22.577 1.00 80.44 159 ASN A CA 1
ATOM 1277 C C . ASN A 1 159 ? 2.235 -8.710 -22.436 1.00 80.44 159 ASN A C 1
ATOM 1279 O O . ASN A 1 159 ? 2.981 -8.714 -23.411 1.00 80.44 159 ASN A O 1
ATOM 1283 N N . GLY A 1 160 ? 2.634 -9.149 -21.236 1.00 76.88 160 GLY A N 1
ATOM 1284 C CA . GLY A 1 160 ? 3.989 -9.645 -20.995 1.00 76.88 160 GLY A CA 1
ATOM 1285 C C . GLY A 1 160 ? 4.305 -10.916 -21.787 1.00 76.88 160 GLY A C 1
ATOM 1286 O O . GLY A 1 160 ? 5.408 -11.043 -22.314 1.00 76.88 160 GLY A O 1
ATOM 1287 N N . GLU A 1 161 ? 3.343 -11.834 -21.913 1.00 76.75 161 GLU A N 1
ATOM 1288 C CA . GLU A 1 161 ? 3.497 -13.047 -22.729 1.00 76.75 161 GLU A CA 1
ATOM 1289 C C . GLU A 1 161 ? 3.684 -12.700 -24.217 1.00 76.75 161 GLU A C 1
ATOM 1291 O O . GLU A 1 161 ? 4.637 -13.171 -24.840 1.00 76.75 161 GLU A O 1
ATOM 1296 N N . GLU A 1 162 ? 2.860 -11.797 -24.763 1.00 78.12 162 GLU A N 1
ATOM 1297 C CA . GLU A 1 162 ? 2.965 -11.352 -26.161 1.00 78.12 162 GLU A CA 1
ATOM 1298 C C . GLU A 1 162 ? 4.307 -10.658 -26.467 1.00 78.12 162 GLU A C 1
ATOM 1300 O O . GLU A 1 162 ? 4.933 -10.913 -27.502 1.00 78.12 162 GLU A O 1
ATOM 1305 N N . GLU A 1 163 ? 4.776 -9.786 -25.568 1.00 82.50 163 GLU A N 1
ATOM 1306 C CA . GLU A 1 163 ? 6.029 -9.047 -25.750 1.00 82.50 163 GLU A CA 1
ATOM 1307 C C . GLU A 1 163 ? 7.265 -9.954 -25.644 1.00 82.50 163 GLU A C 1
ATOM 1309 O O . GLU A 1 163 ? 8.219 -9.798 -26.418 1.00 82.50 163 GLU A O 1
ATOM 1314 N N . ILE A 1 164 ? 7.247 -10.927 -24.724 1.00 83.38 164 ILE A N 1
ATOM 1315 C CA . ILE A 1 164 ? 8.321 -11.917 -24.576 1.00 83.38 164 ILE A CA 1
ATOM 1316 C C . ILE A 1 164 ? 8.385 -12.821 -25.808 1.00 83.38 164 ILE A C 1
ATOM 1318 O O . ILE A 1 164 ? 9.476 -13.026 -26.342 1.00 83.38 164 ILE A O 1
ATOM 1322 N N . ASP A 1 165 ? 7.249 -13.312 -26.303 1.00 83.44 165 ASP A N 1
ATOM 1323 C CA . ASP A 1 165 ? 7.209 -14.157 -27.498 1.00 83.44 165 ASP A CA 1
ATOM 1324 C C . ASP A 1 165 ? 7.748 -13.419 -28.730 1.00 83.44 165 ASP A C 1
ATOM 1326 O O . ASP A 1 165 ? 8.560 -13.966 -29.487 1.00 83.44 165 ASP A O 1
ATOM 1330 N N . GLY A 1 166 ? 7.373 -12.147 -28.898 1.00 83.31 166 GLY A N 1
ATOM 1331 C CA . GLY A 1 166 ? 7.920 -11.285 -29.946 1.00 83.31 166 GLY A CA 1
ATOM 1332 C C . GLY A 1 166 ? 9.438 -11.108 -29.828 1.00 83.31 166 GLY A C 1
ATOM 1333 O O . GLY A 1 166 ? 10.162 -11.230 -30.819 1.00 83.31 166 GLY A O 1
ATOM 1334 N N . LEU A 1 167 ? 9.947 -10.892 -28.611 1.00 85.62 167 LEU A N 1
ATOM 1335 C CA . LEU A 1 167 ? 11.386 -10.781 -28.364 1.00 85.62 167 LEU A CA 1
ATOM 1336 C C . LEU A 1 167 ? 12.128 -12.090 -28.660 1.00 85.62 167 LEU A C 1
ATOM 1338 O O . LEU A 1 167 ? 13.210 -12.058 -29.247 1.00 85.62 167 LEU A O 1
ATOM 1342 N N . VAL A 1 168 ? 11.563 -13.240 -28.283 1.00 87.12 168 VAL A N 1
ATOM 1343 C CA . VAL A 1 168 ? 12.149 -14.559 -28.566 1.00 87.12 168 VAL A CA 1
ATOM 1344 C C . VAL A 1 168 ? 12.272 -14.776 -30.073 1.00 87.12 168 VAL A C 1
ATOM 1346 O O . VAL A 1 168 ? 13.313 -15.251 -30.533 1.00 87.12 168 VAL A O 1
ATOM 1349 N N . GLN A 1 169 ? 11.258 -14.391 -30.852 1.00 84.38 169 GLN A N 1
ATOM 1350 C CA . GLN A 1 169 ? 11.299 -14.471 -32.314 1.00 84.38 169 GLN A CA 1
ATOM 1351 C C . GLN A 1 169 ? 12.369 -13.549 -32.911 1.00 84.38 169 GLN A C 1
ATOM 1353 O O . GLN A 1 169 ? 13.177 -14.007 -33.723 1.00 84.38 169 GLN A O 1
ATOM 1358 N N . ASP A 1 170 ? 12.426 -12.287 -32.479 1.00 85.12 170 ASP A N 1
ATOM 1359 C CA . ASP A 1 170 ? 13.427 -11.318 -32.940 1.00 85.12 170 ASP A CA 1
ATOM 1360 C C . ASP A 1 170 ? 14.857 -11.803 -32.634 1.00 85.12 170 ASP A C 1
ATOM 1362 O O . ASP A 1 170 ? 15.736 -11.788 -33.501 1.00 85.12 170 ASP A O 1
ATOM 1366 N N . VAL A 1 171 ? 15.099 -12.298 -31.413 1.00 85.81 171 VAL A N 1
ATOM 1367 C CA . VAL A 1 171 ? 16.400 -12.853 -31.007 1.00 85.81 171 VAL A CA 1
ATOM 1368 C C . VAL A 1 171 ? 16.730 -14.116 -31.806 1.00 85.81 171 VAL A C 1
ATOM 1370 O O . VAL A 1 171 ? 17.865 -14.269 -32.253 1.00 85.81 171 VAL A O 1
ATOM 1373 N N . ALA A 1 172 ? 15.763 -15.005 -32.051 1.00 85.50 172 ALA A N 1
ATOM 1374 C CA . ALA A 1 172 ? 15.978 -16.214 -32.847 1.00 85.50 172 ALA A CA 1
ATOM 1375 C C . ALA A 1 172 ? 16.385 -15.902 -34.298 1.00 85.50 172 ALA A C 1
ATOM 1377 O O . ALA A 1 172 ? 17.253 -16.587 -34.848 1.00 85.50 172 ALA A O 1
ATOM 1378 N N . GLN A 1 173 ? 15.805 -14.856 -34.896 1.00 84.44 173 GLN A N 1
ATOM 1379 C CA . GLN A 1 173 ? 16.178 -14.374 -36.228 1.00 84.44 173 GLN A CA 1
ATOM 1380 C C . GLN A 1 173 ? 17.596 -13.789 -36.244 1.00 84.44 173 GLN A C 1
ATOM 1382 O O . GLN A 1 173 ? 18.379 -14.099 -37.142 1.00 84.44 173 GLN A O 1
ATOM 1387 N N . LEU A 1 174 ? 17.962 -13.001 -35.227 1.00 82.25 174 LEU A N 1
ATOM 1388 C CA . LEU A 1 174 ? 19.304 -12.420 -35.097 1.00 82.25 174 LEU A CA 1
ATOM 1389 C C . LEU A 1 174 ? 20.388 -13.474 -34.822 1.00 82.25 174 LEU A C 1
ATOM 1391 O O . LEU A 1 174 ? 21.513 -13.339 -35.301 1.00 82.25 174 LEU A O 1
ATOM 1395 N N . CYS A 1 175 ? 20.060 -14.533 -34.078 1.00 81.12 175 CYS A N 1
ATOM 1396 C CA . CYS A 1 175 ? 20.976 -15.631 -33.760 1.00 81.12 175 CYS A CA 1
ATOM 1397 C C . CYS A 1 175 ? 21.155 -16.652 -34.901 1.00 81.12 175 CYS A C 1
ATOM 1399 O O . CYS A 1 175 ? 21.941 -17.585 -34.744 1.00 81.12 175 CYS A O 1
ATOM 1401 N N . GLY A 1 176 ? 20.466 -16.497 -36.039 1.00 65.50 176 GLY A N 1
ATOM 1402 C CA . GLY A 1 176 ? 20.754 -17.251 -37.261 1.00 65.50 176 GLY A CA 1
ATOM 1403 C C . GLY A 1 176 ? 20.478 -18.758 -37.194 1.00 65.50 176 GLY A C 1
ATOM 1404 O O . GLY A 1 176 ? 21.280 -19.540 -37.701 1.00 65.50 176 GLY A O 1
ATOM 1405 N N . LYS A 1 177 ? 19.355 -19.205 -36.611 1.00 52.75 177 LYS A N 1
ATOM 1406 C CA . LYS A 1 177 ? 18.921 -20.604 -36.793 1.00 52.75 177 LYS A CA 1
ATOM 1407 C C . LYS A 1 177 ? 18.354 -20.815 -38.202 1.00 52.75 177 LYS A C 1
ATOM 1409 O O . LYS A 1 177 ? 17.171 -20.595 -38.446 1.00 52.75 177 LYS A O 1
ATOM 1414 N N . SER A 1 178 ? 19.192 -21.311 -39.107 1.00 49.81 178 SER A N 1
ATOM 1415 C CA . SER A 1 178 ? 18.766 -22.227 -40.165 1.00 49.81 178 SER A CA 1
ATOM 1416 C C . SER A 1 178 ? 18.344 -23.561 -39.522 1.00 49.81 178 SER A C 1
ATOM 1418 O O . SER A 1 178 ? 19.122 -24.160 -38.792 1.00 49.81 178 SER A O 1
ATOM 1420 N N . SER A 1 179 ? 17.099 -23.982 -39.765 1.00 42.47 179 SER A N 1
ATOM 1421 C CA . SER A 1 179 ? 16.522 -25.328 -39.558 1.00 42.47 179 SER A CA 1
ATOM 1422 C C . SER A 1 179 ? 16.828 -26.077 -38.245 1.00 42.47 179 SER A C 1
ATOM 1424 O O . SER A 1 179 ? 17.900 -26.646 -38.062 1.00 42.47 179 SER A O 1
ATOM 1426 N N . VAL A 1 180 ? 15.818 -26.243 -37.382 1.00 47.09 180 VAL A N 1
ATOM 1427 C CA . VAL A 1 180 ? 15.789 -27.374 -36.435 1.00 47.09 180 VAL A CA 1
ATOM 1428 C C . VAL A 1 180 ? 15.275 -28.607 -37.192 1.00 47.09 180 VAL A C 1
ATOM 1430 O O . VAL A 1 180 ? 14.088 -28.907 -37.165 1.00 47.09 180 VAL A O 1
ATOM 1433 N N . GLU A 1 181 ? 16.165 -29.312 -37.891 1.00 42.69 181 GLU A N 1
ATOM 1434 C CA . GLU A 1 181 ? 15.972 -30.722 -38.255 1.00 42.69 181 GLU A CA 1
ATOM 1435 C C . GLU A 1 181 ? 16.987 -31.556 -37.472 1.00 42.69 181 GLU A C 1
ATOM 1437 O O . GLU A 1 181 ? 18.191 -31.325 -37.563 1.00 42.69 181 GLU A O 1
ATOM 1442 N N . GLY A 1 182 ? 16.505 -32.524 -36.688 1.00 40.59 182 GLY A N 1
ATOM 1443 C CA . GLY A 1 182 ? 17.380 -33.479 -36.008 1.00 40.59 182 GLY A CA 1
ATOM 1444 C C . GLY A 1 182 ? 16.834 -34.038 -34.699 1.00 40.59 182 GLY A C 1
ATOM 1445 O O . GLY A 1 182 ? 17.504 -33.954 -33.675 1.00 40.59 182 GLY A O 1
ATOM 1446 N N . ALA A 1 183 ? 15.639 -34.632 -34.714 1.00 43.06 183 ALA A N 1
ATOM 1447 C CA . ALA A 1 183 ? 15.266 -35.580 -33.666 1.00 43.06 183 ALA A CA 1
ATOM 1448 C C . ALA A 1 183 ? 16.069 -36.883 -33.871 1.00 43.06 183 ALA A C 1
ATOM 1450 O O . ALA A 1 183 ? 16.001 -37.456 -34.964 1.00 43.06 183 ALA A O 1
ATOM 1451 N N . PRO A 1 184 ? 16.812 -37.402 -32.877 1.00 42.69 184 PRO A N 1
ATOM 1452 C CA . PRO A 1 184 ? 17.357 -38.744 -32.980 1.00 42.69 184 PRO A CA 1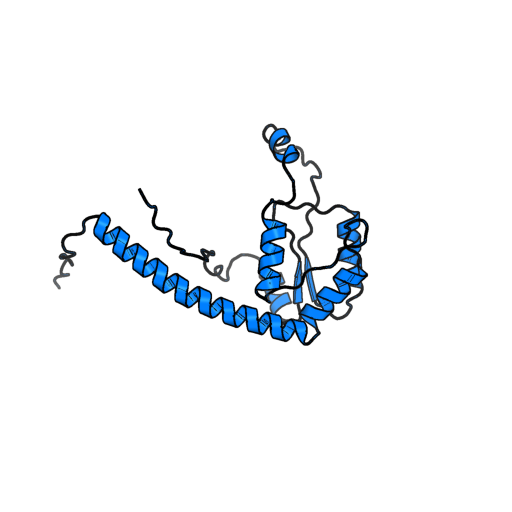
ATOM 1453 C C . PRO A 1 184 ? 16.207 -39.744 -32.825 1.00 42.69 184 PRO A C 1
ATOM 1455 O O . PRO A 1 184 ? 15.568 -39.837 -31.779 1.00 42.69 184 PRO A O 1
ATOM 1458 N N . SER A 1 185 ? 15.935 -40.482 -33.901 1.00 42.16 185 SER A N 1
ATOM 1459 C CA . SER A 1 185 ? 15.051 -41.646 -33.883 1.00 42.16 185 SER A CA 1
ATOM 1460 C C . SER A 1 185 ? 15.563 -42.662 -32.864 1.00 42.16 185 SER A C 1
ATOM 1462 O O . SER A 1 185 ? 16.628 -43.251 -33.054 1.00 42.16 185 SER A O 1
ATOM 1464 N N . ILE A 1 186 ? 14.785 -42.897 -31.810 1.00 46.09 186 ILE A N 1
ATOM 1465 C CA . ILE A 1 186 ? 14.922 -44.089 -30.976 1.00 46.09 186 ILE A CA 1
ATOM 1466 C C . ILE A 1 186 ? 14.450 -45.255 -31.850 1.00 46.09 186 ILE A C 1
ATOM 1468 O O . ILE A 1 186 ? 13.262 -45.383 -32.142 1.00 46.09 186 ILE A O 1
ATOM 1472 N N . LYS A 1 187 ? 15.398 -46.047 -32.359 1.00 45.84 187 LYS A N 1
ATOM 1473 C CA . LYS A 1 187 ? 15.091 -47.341 -32.972 1.00 45.84 187 LYS A CA 1
ATOM 1474 C C . LYS A 1 187 ? 14.861 -48.351 -31.848 1.00 45.84 187 LYS A C 1
ATOM 1476 O O . LYS A 1 187 ? 15.651 -48.388 -30.907 1.00 45.84 187 LYS A O 1
ATOM 1481 N N . ASN A 1 188 ? 13.756 -49.082 -31.995 1.00 44.72 188 ASN A N 1
ATOM 1482 C CA . ASN A 1 188 ? 13.251 -50.156 -31.135 1.00 44.72 188 ASN A CA 1
ATOM 1483 C C . ASN A 1 188 ? 14.313 -51.162 -30.693 1.00 44.72 188 ASN A C 1
ATOM 1485 O O . ASN A 1 188 ? 15.176 -51.501 -31.537 1.00 44.72 188 ASN A O 1
#

Solvent-accessible surface area (backbone atoms only — not comparable to full-atom values): 11848 Å² total; per-residue (Å²): 136,88,81,88,85,76,72,60,49,84,86,67,81,72,83,76,64,97,81,73,87,49,64,67,62,53,52,56,55,70,73,51,62,86,73,42,64,47,81,45,72,65,66,95,87,51,66,70,51,70,70,54,49,50,27,51,51,54,18,55,63,71,39,84,86,55,46,74,48,74,64,84,62,77,83,71,82,83,70,94,78,71,87,69,88,72,44,72,73,58,66,73,63,72,60,76,57,84,55,55,67,56,50,52,50,48,36,37,74,70,43,56,48,80,82,68,64,53,49,100,86,71,41,74,45,29,67,43,48,32,50,50,52,42,34,50,56,73,36,71,60,20,55,52,25,53,52,43,43,51,55,51,49,54,53,42,52,57,52,24,53,55,39,43,53,52,48,53,52,55,50,46,61,73,70,60,72,75,74,99,78,82,79,82,78,85,75,131

Organism: NCBI:txid2727405

Foldseek 3Di:
DDDDDFDQDDPDDDDDDPPPDPPPVVVVVVPDDPLQEEEADDDPQDADDPVQVVQLVLLVVVCVRGHYDYDHDHPDPDPPDDPCPPPPVVVVPPDPPPCPVVVVVVCVVLLLADDQDADPVRGGGSVSSNVRVCCLRPNVSVVVNVVSVVVVVVVRVVSNVVSVVVVVVVVVVVVDDDDPDDDPDPDD

pLDDT: mean 78.43, std 17.78, range [35.78, 95.25]

Sequence (188 aa):
MERKIVPVGPLVSADPSPDDGNSDLMEWLGKQGEFSTIFVSFGSENFLKREEIEEIAYALEALSNVNFIWVVRFPGVEEKGFRTNCLEGFLRGRKKEFDQPVNAKLVVEMGVGVEVDRDERGRFTREEIGKVIKDVVVSKIGQELRRKVWEKRELLRANGEEEIDGLVQDVAQLCGKSSVEGAPSIKN

Radius of gyration: 23.41 Å; Cα contacts (8 Å, |Δi|>4): 112; chains: 1; bounding box: 50×71×58 Å

Secondary structure (DSSP, 8-state):
-PPPP-------PPPPPTTSS-HHHHHHHHTSPTT-EEEE---SS----HHHHHHHHHHHHH-TT-EEEE----S----TTS--SSHHHHHTT-SS-TTHHHHHHHHHHTTS--PPP--TTS---HHHHHHHHHHHHTSH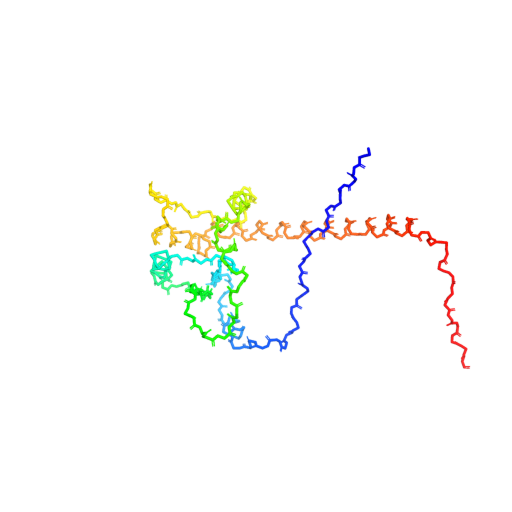HHHHHHHHHHHHHHHHHHHHHHHHHHHHHHHHHHTT------------